Protein AF-A0A5A7NEC0-F1 (afdb_monomer)

Solvent-accessible surface area (backbone atoms only — not comparable to full-atom values): 17407 Å² total; per-residue (Å²): 129,99,76,87,56,72,46,44,83,76,40,56,43,57,99,50,82,85,76,51,71,66,54,37,50,45,49,49,37,50,29,24,34,53,38,42,50,52,54,48,52,54,64,71,66,43,50,66,64,94,50,54,70,72,57,53,51,53,51,53,54,49,48,55,50,46,50,37,25,30,56,42,33,52,52,37,39,59,36,62,72,43,60,59,90,38,72,66,38,34,48,53,27,47,47,65,50,64,46,88,54,87,30,68,62,35,64,45,68,72,55,26,50,52,37,44,48,52,27,71,78,36,66,87,39,70,29,23,62,53,38,45,52,49,26,51,48,37,73,68,30,49,52,25,86,32,35,47,32,36,31,36,42,36,67,44,46,52,63,59,47,43,75,73,62,43,78,87,54,90,64,53,64,88,39,73,64,36,47,54,51,44,42,49,50,51,74,70,53,72,56,52,90,82,53,66,68,58,40,72,68,48,82,49,67,45,55,30,49,50,44,47,52,34,49,36,39,75,48,50,29,52,74,55,54,33,37,37,36,26,37,73,38,68,49,46,40,55,57,45,47,50,51,31,50,28,40,37,47,68,34,43,89,34,50,47,70,21,48,24,34,28,43,69,70,22,43,78,41,38,68,64,40,47,56,55,36,64,71,33,67,56,51,46,52,48,33,62,75,64,72,57,88,55,76,46,72,37,61,70,58,20,18,72,76,67,34,58,69,57,29,52,54,40,54,54,63,57,57,66,74,77,76,118

Foldseek 3Di:
DPDFDEDAVLQECAVHDPRALLSNVLQLLVQLLVLLVVLLVLLVPFDCPPPDPVLVVVSVVLNVLSVFLNVLSVVLSVLSVDDCVDPVSVCVSQCSLQPPDINQDAWCLVVLVSLVVSCVVCVPDSRNVSSPVSSVVCLRDPSGNGAYEHEYELVLLCVVCQVVLPPPDRDDLQDPSLLVSLLVLLVPAAADDAGSVCLVPDDRPLLNSLSSLLCSCNGPYVSHAYEYEYPPPLALSSQSSSLSSCRNNVNLLRYQYEYEAQDPNCLVCVLVRVVVNCPRPSSVVSCVSNVDHHYHYDQVSNCVHVRNVVSVVSVVVNVVSVVD

pLDDT: mean 92.17, std 8.91, range [39.25, 98.75]

Nearest PDB structures (foldseek):
  8qx1-assembly1_A  TM=7.575E-01  e=8.972E-09  Arabidopsis thaliana
  8ojy-assembly2_C  TM=7.030E-01  e=2.683E-09  Arabidopsis thaliana
  5fdn-assembly1_A-2  TM=7.444E-01  e=1.301E-08  Arabidopsis thaliana
  5fdn-assembly1_B-2  TM=7.391E-01  e=1.362E-08  Arabidopsis thaliana
  8cj8-assembly1_B-3  TM=7.213E-01  e=8.972E-09  Arabidopsis thaliana

Mean predicted aligned error: 4.82 Å

Secondary structure (DSSP, 8-state):
-----EE-TTTB-TT-SS--HHHHHHHHHHHHHHHHHHHHHHHHHS--TT--HHHHHHHHHHHHHHHHHHHHHHHHHHHHTS-TTSHHHHHHHHHHHH--STT----SHHHHHHHHHHHHH-TTSTTHHHHHHHHHHHHHHTTSSSEEEEEEEHHHHHHHHHHHH-SSS---TTSHHHHHHHHHHHHHPPPPP--HHHHHH---HHHHHHHHHHHHHHHT-TT--EEEEEET---HHHHHHHHHHHHHTT-TTTEEEEEEE-SHHHHHSHHHHHHHHHH-HHHHHHHHHHT----EE-HHHHHHHH-HHHHHHHHHHHGGGGG-

Sequence (324 aa):
MPFDLASWVGYDMDGRTDIGWADCVRLRLLEKDRQLGWYLEDLAAVDRQDAPVALLKVLDEIAGQLEAARAHTEKARSLFDGPLETTDGLAEAANWLTDPGHGRLIALKPVSARLRRLVADHPDAACAVDLALLAMRMDNFGLGAGRVHFRMNATQLHNAVRRRLDRDEAVDLASRSALIRLNELYEEEAPLAVNFAALAMETTTAVRQFLTIAQFVKHIDADSDIRLLIAECERPSTVLAAIYLARLFGVDEHVDVSPLFETPPALEGGERFLDVLFSQPAYRKAVKMRGRISIQTGFSDAGRFIGQIPASLSIERLQPIWRG

Structure (mmCIF, N/CA/C/O backbone):
data_AF-A0A5A7NEC0-F1
#
_entry.id   AF-A0A5A7NEC0-F1
#
loop_
_atom_site.group_PDB
_atom_site.id
_atom_site.type_symbol
_atom_site.label_atom_id
_atom_site.label_alt_id
_atom_site.label_comp_id
_atom_site.label_asym_id
_atom_site.label_entity_id
_atom_site.label_seq_id
_atom_site.pdbx_PDB_ins_code
_atom_site.Cartn_x
_atom_site.Cartn_y
_atom_site.Cartn_z
_atom_site.occupancy
_atom_site.B_iso_or_equiv
_atom_site.auth_seq_id
_atom_site.auth_comp_id
_atom_site.auth_asym_id
_atom_site.auth_atom_id
_atom_site.pdbx_PDB_model_num
ATOM 1 N N . MET A 1 1 ? -18.603 3.432 -0.257 1.00 53.47 1 MET A N 1
ATOM 2 C CA . MET A 1 1 ? -18.380 4.890 -0.136 1.00 53.47 1 MET A CA 1
ATOM 3 C C . MET A 1 1 ? -18.154 5.463 -1.527 1.00 53.47 1 MET A C 1
ATOM 5 O O . MET A 1 1 ? -17.524 4.769 -2.316 1.00 53.47 1 MET A O 1
ATOM 9 N N . PRO A 1 2 ? -18.689 6.651 -1.859 1.00 71.50 2 PRO A N 1
ATOM 10 C CA . PRO A 1 2 ? -18.564 7.224 -3.201 1.00 71.50 2 PRO A CA 1
ATOM 11 C C . PRO A 1 2 ? -17.271 8.032 -3.431 1.00 71.50 2 PRO A C 1
ATOM 13 O O . PRO A 1 2 ? -17.060 8.497 -4.545 1.00 71.50 2 PRO A O 1
ATOM 16 N N . PHE A 1 3 ? -16.418 8.215 -2.416 1.00 79.69 3 PHE A N 1
ATOM 17 C CA . PHE A 1 3 ? -15.166 8.970 -2.527 1.00 79.69 3 PHE A CA 1
ATOM 18 C C . PHE A 1 3 ? -14.018 8.272 -1.797 1.00 79.69 3 PHE A C 1
ATOM 20 O O . PHE A 1 3 ? -14.236 7.585 -0.803 1.00 79.69 3 PHE A O 1
ATOM 27 N N . ASP A 1 4 ? -12.807 8.486 -2.301 1.00 82.06 4 ASP A N 1
ATOM 28 C CA . ASP A 1 4 ? -11.552 7.994 -1.743 1.00 82.06 4 ASP A CA 1
ATOM 29 C C . ASP A 1 4 ? -10.444 9.024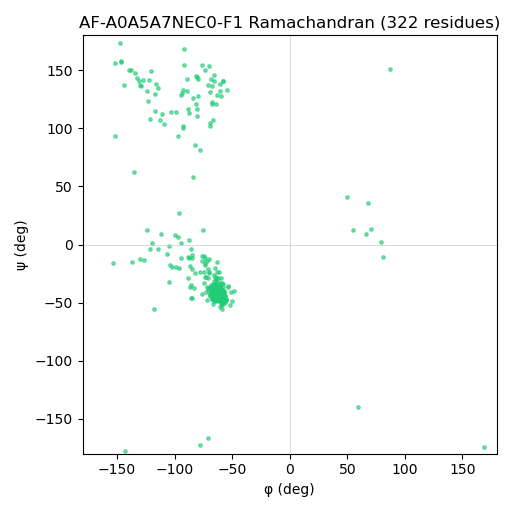 -2.023 1.00 82.06 4 ASP A C 1
ATOM 31 O O . ASP A 1 4 ? -10.580 9.846 -2.935 1.00 82.06 4 ASP A O 1
ATOM 35 N N . LEU A 1 5 ? -9.366 9.002 -1.243 1.00 88.75 5 LEU A N 1
ATOM 36 C CA . LEU A 1 5 ? -8.226 9.907 -1.376 1.00 88.75 5 LEU A CA 1
ATOM 37 C C . LEU A 1 5 ? -6.945 9.106 -1.592 1.00 88.75 5 LEU A C 1
ATOM 39 O O . LEU A 1 5 ? -6.724 8.068 -0.970 1.00 88.75 5 LEU A O 1
ATOM 43 N N . ALA A 1 6 ? -6.074 9.622 -2.454 1.00 91.31 6 ALA A N 1
ATOM 44 C CA . ALA A 1 6 ? -4.764 9.048 -2.707 1.00 91.31 6 ALA A CA 1
ATOM 45 C C . ALA A 1 6 ? -3.685 10.131 -2.720 1.00 91.31 6 ALA A C 1
ATOM 47 O O . ALA A 1 6 ? -3.938 11.254 -3.158 1.00 91.31 6 ALA A O 1
ATOM 48 N N . SER A 1 7 ? -2.478 9.778 -2.278 1.00 91.38 7 SER A N 1
ATOM 49 C CA . SER A 1 7 ? -1.328 10.681 -2.242 1.00 91.38 7 SER A CA 1
ATOM 50 C C . SER A 1 7 ? -0.116 10.075 -2.938 1.00 91.38 7 SER A C 1
ATOM 52 O O . SER A 1 7 ? 0.150 8.876 -2.842 1.00 91.38 7 SER A O 1
ATOM 54 N N . TRP A 1 8 ? 0.614 10.937 -3.645 1.00 91.62 8 TRP A N 1
ATOM 55 C CA . TRP A 1 8 ? 1.905 10.633 -4.268 1.00 91.62 8 TRP A CA 1
ATOM 56 C C . TRP A 1 8 ? 3.050 11.309 -3.496 1.00 91.62 8 TRP A C 1
ATOM 58 O O . TRP A 1 8 ? 4.228 11.087 -3.776 1.00 91.62 8 TRP A O 1
ATOM 68 N N . VAL A 1 9 ? 2.718 12.171 -2.526 1.00 91.38 9 VAL A N 1
ATOM 69 C CA . VAL A 1 9 ? 3.694 12.934 -1.747 1.00 91.38 9 VAL A CA 1
ATOM 70 C C . VAL A 1 9 ? 4.541 11.958 -0.942 1.00 91.38 9 VAL A C 1
ATOM 72 O O . VAL A 1 9 ? 4.007 11.193 -0.151 1.00 91.38 9 VAL A O 1
ATOM 75 N N . GLY A 1 10 ? 5.856 11.980 -1.169 1.00 90.31 10 GLY A N 1
ATOM 76 C CA . GLY A 1 10 ? 6.805 11.062 -0.533 1.00 90.31 10 GLY A CA 1
ATOM 77 C C . GLY A 1 10 ? 6.876 9.663 -1.155 1.00 90.31 10 GLY A C 1
ATOM 78 O O . GLY A 1 10 ? 7.645 8.845 -0.663 1.00 90.31 10 GLY A O 1
ATOM 79 N N . TYR A 1 11 ? 6.129 9.399 -2.234 1.00 93.44 11 TYR A N 1
ATOM 80 C CA . TYR A 1 11 ? 6.093 8.103 -2.930 1.00 93.44 11 TYR A CA 1
ATOM 81 C C . TYR A 1 11 ? 6.366 8.205 -4.444 1.00 93.44 11 TYR A C 1
ATOM 83 O O . TYR A 1 11 ? 6.635 7.194 -5.096 1.00 93.44 11 TYR A O 1
ATOM 91 N N . ASP A 1 12 ? 6.337 9.417 -5.007 1.00 92.25 12 ASP A N 1
ATOM 92 C CA . ASP A 1 12 ? 6.761 9.705 -6.379 1.00 92.25 12 ASP A CA 1
ATOM 93 C C . ASP A 1 12 ? 8.288 9.830 -6.473 1.00 92.25 12 ASP A C 1
ATOM 95 O O . ASP A 1 12 ? 8.874 10.786 -5.958 1.00 92.25 12 ASP A O 1
ATOM 99 N N . MET A 1 13 ? 8.928 8.856 -7.126 1.00 86.75 13 MET A N 1
ATOM 100 C CA . MET A 1 13 ? 10.380 8.837 -7.345 1.00 86.75 13 MET A CA 1
ATOM 101 C C . MET A 1 13 ? 10.760 9.029 -8.817 1.00 86.75 13 MET A C 1
ATOM 103 O O . MET A 1 13 ? 11.921 8.832 -9.185 1.00 86.75 13 MET A O 1
ATOM 107 N N . ASP A 1 14 ? 9.806 9.376 -9.678 1.00 86.88 14 ASP A N 1
ATOM 108 C CA . ASP A 1 14 ? 10.103 9.644 -11.078 1.00 86.88 14 ASP A CA 1
ATOM 109 C C . ASP A 1 14 ? 10.941 10.925 -11.201 1.00 86.88 14 ASP A C 1
ATOM 111 O O . ASP A 1 14 ? 10.576 11.989 -10.702 1.00 86.88 14 ASP A O 1
ATOM 115 N N . GLY A 1 15 ? 12.137 10.801 -11.779 1.00 82.75 15 GLY A N 1
ATOM 116 C CA . GLY A 1 15 ? 13.114 11.892 -11.858 1.00 82.75 15 GLY A CA 1
ATOM 117 C C . GLY A 1 15 ? 13.694 12.364 -10.514 1.00 82.75 15 GLY A C 1
ATOM 118 O O . GLY A 1 15 ? 14.402 13.373 -10.493 1.00 82.75 15 GLY A O 1
ATOM 119 N N . ARG A 1 16 ? 13.436 11.661 -9.400 1.00 84.56 16 ARG A N 1
ATOM 120 C CA . ARG A 1 16 ? 13.875 12.056 -8.051 1.00 84.56 16 ARG A CA 1
ATOM 121 C C . ARG A 1 16 ? 14.844 11.057 -7.432 1.00 84.56 16 ARG A C 1
ATOM 123 O O . ARG A 1 16 ? 14.655 9.846 -7.496 1.00 84.56 16 ARG A O 1
ATOM 130 N N . THR A 1 17 ? 15.875 11.586 -6.781 1.00 83.19 17 THR A N 1
ATOM 131 C CA . THR A 1 17 ? 16.885 10.804 -6.042 1.00 83.19 17 THR A CA 1
ATOM 132 C C . THR A 1 17 ? 16.965 11.188 -4.568 1.00 83.19 17 THR A C 1
ATOM 134 O O . THR A 1 17 ? 17.744 10.601 -3.825 1.00 83.19 17 THR A O 1
ATOM 137 N N . ASP A 1 18 ? 16.198 12.194 -4.155 1.00 86.19 18 ASP A N 1
ATOM 138 C CA . ASP A 1 18 ? 16.186 12.756 -2.807 1.00 86.19 18 ASP A CA 1
ATOM 139 C C . ASP A 1 18 ? 15.216 12.036 -1.858 1.00 86.19 18 ASP A C 1
ATOM 141 O O . ASP A 1 18 ? 15.291 12.244 -0.653 1.00 86.19 18 ASP A O 1
ATOM 145 N N . ILE A 1 19 ? 14.337 11.174 -2.382 1.00 88.19 19 ILE A N 1
ATOM 146 C CA . ILE A 1 19 ? 13.435 10.333 -1.585 1.00 88.19 19 ILE A CA 1
ATOM 147 C C . ILE A 1 19 ? 14.025 8.926 -1.469 1.00 88.19 19 ILE A C 1
ATOM 149 O O . ILE A 1 19 ? 14.121 8.189 -2.454 1.00 88.19 19 ILE A O 1
ATOM 153 N N . GLY A 1 20 ? 14.397 8.535 -0.250 1.00 91.62 20 GLY A N 1
ATOM 154 C CA . GLY A 1 20 ? 14.840 7.187 0.079 1.00 91.62 20 GLY A CA 1
ATOM 155 C C . GLY A 1 20 ? 13.710 6.271 0.554 1.00 91.62 20 GLY A C 1
ATOM 156 O O . GLY A 1 20 ? 12.611 6.697 0.913 1.00 91.62 20 GLY A O 1
ATOM 157 N N . TRP A 1 21 ? 14.007 4.969 0.632 1.00 94.50 21 TRP A N 1
ATOM 158 C CA . TRP A 1 21 ? 13.079 3.983 1.203 1.00 94.50 21 TRP A CA 1
ATOM 159 C C . TRP A 1 21 ? 12.753 4.288 2.673 1.00 94.50 21 TRP A C 1
ATOM 161 O O . TRP A 1 21 ? 11.626 4.073 3.114 1.00 94.50 21 TRP A O 1
ATOM 171 N N . ALA A 1 22 ? 13.732 4.802 3.424 1.00 95.62 22 ALA A N 1
ATOM 172 C CA . ALA A 1 22 ? 13.564 5.161 4.825 1.00 95.62 22 ALA A CA 1
ATOM 173 C C . ALA A 1 22 ? 12.572 6.318 4.979 1.00 95.62 22 ALA A C 1
ATOM 175 O O . ALA A 1 22 ? 11.723 6.274 5.863 1.00 95.62 22 ALA A O 1
ATOM 176 N N . ASP A 1 23 ? 12.613 7.300 4.076 1.00 95.50 23 ASP A N 1
ATOM 177 C CA . ASP A 1 23 ? 11.685 8.434 4.081 1.00 95.50 23 ASP A CA 1
ATOM 178 C C . ASP A 1 23 ? 10.255 7.976 3.793 1.00 95.50 23 ASP A C 1
ATOM 180 O O . ASP A 1 23 ? 9.326 8.388 4.485 1.00 95.50 23 ASP A O 1
ATOM 184 N N . CYS A 1 24 ? 10.085 7.034 2.858 1.00 95.81 24 CYS A N 1
ATOM 185 C CA . CYS A 1 24 ? 8.791 6.407 2.586 1.00 95.81 24 CYS A CA 1
ATOM 186 C C . CYS A 1 24 ? 8.227 5.715 3.844 1.00 95.81 24 CYS A C 1
ATOM 188 O O . CYS A 1 24 ? 7.043 5.858 4.156 1.00 95.81 24 CYS A O 1
ATOM 190 N N . VAL A 1 25 ? 9.065 4.966 4.576 1.00 96.88 25 VAL A N 1
ATOM 191 C CA . VAL A 1 25 ? 8.667 4.269 5.814 1.00 96.88 25 VAL A CA 1
ATOM 192 C C . VAL A 1 25 ? 8.338 5.260 6.928 1.00 96.88 25 VAL A C 1
ATOM 194 O O . VAL A 1 25 ? 7.281 5.137 7.545 1.00 96.88 25 VAL A O 1
ATOM 197 N N . ARG A 1 26 ? 9.189 6.267 7.158 1.00 97.44 26 ARG A N 1
ATOM 198 C CA . ARG A 1 26 ? 8.949 7.334 8.144 1.00 97.44 26 ARG A CA 1
ATOM 199 C C . ARG A 1 26 ? 7.635 8.051 7.869 1.00 97.44 26 ARG A C 1
ATOM 201 O O . ARG A 1 26 ? 6.829 8.210 8.784 1.00 97.44 26 ARG A O 1
ATOM 208 N N . LEU A 1 27 ? 7.391 8.420 6.610 1.00 96.69 27 LEU A N 1
ATOM 209 C CA . LEU A 1 27 ? 6.145 9.055 6.200 1.00 96.69 27 LEU A CA 1
ATOM 210 C C . LEU A 1 27 ? 4.948 8.141 6.464 1.00 96.69 27 LEU A C 1
ATOM 212 O O . LEU A 1 27 ? 3.984 8.578 7.085 1.00 96.69 27 LEU A O 1
ATOM 216 N N . ARG A 1 28 ? 5.022 6.859 6.083 1.00 97.12 28 ARG A N 1
ATOM 217 C CA . ARG A 1 28 ? 3.903 5.932 6.302 1.00 97.12 28 ARG A CA 1
ATOM 218 C C . ARG A 1 28 ? 3.612 5.708 7.790 1.00 97.12 28 ARG A C 1
ATOM 220 O O . ARG A 1 28 ? 2.454 5.600 8.180 1.00 97.12 28 ARG A O 1
ATOM 227 N N . LEU A 1 29 ? 4.642 5.669 8.636 1.00 98.00 29 LEU A N 1
ATOM 228 C CA . LEU A 1 29 ? 4.472 5.589 10.089 1.00 98.00 29 LEU A CA 1
ATOM 229 C C . LEU A 1 29 ? 3.890 6.886 10.677 1.00 98.00 29 LEU A C 1
ATOM 231 O O . LEU A 1 29 ? 3.070 6.824 11.590 1.00 98.00 29 LEU A O 1
ATOM 235 N N . LEU A 1 30 ? 4.277 8.056 10.156 1.00 97.69 30 LEU A N 1
ATOM 236 C CA . LEU A 1 30 ? 3.680 9.346 10.521 1.00 97.69 30 LEU A CA 1
ATOM 237 C C . LEU A 1 30 ? 2.190 9.397 10.158 1.00 97.69 30 LEU A C 1
ATOM 239 O O . LEU A 1 30 ? 1.381 9.799 10.993 1.00 97.69 30 LEU A O 1
ATOM 243 N N . GLU A 1 31 ? 1.826 8.971 8.947 1.00 97.06 31 GLU A N 1
ATOM 244 C CA . GLU A 1 31 ? 0.427 8.862 8.523 1.00 97.06 31 GLU A CA 1
ATOM 245 C C . GLU A 1 31 ? -0.365 7.958 9.471 1.00 97.06 31 GLU A C 1
ATOM 247 O O . GLU A 1 31 ? -1.439 8.342 9.927 1.00 97.06 31 GLU A O 1
ATOM 252 N N . LYS A 1 32 ? 0.194 6.794 9.820 1.00 98.06 32 LYS A N 1
ATOM 253 C CA . LYS A 1 32 ? -0.428 5.844 10.745 1.00 98.06 32 LYS A CA 1
ATOM 254 C C . LYS A 1 32 ? -0.659 6.416 12.134 1.00 98.06 32 LYS A C 1
ATOM 256 O O . LYS A 1 32 ? -1.756 6.275 12.665 1.00 98.06 32 LYS A O 1
ATOM 261 N N . ASP A 1 33 ? 0.345 7.067 12.715 1.00 98.31 33 ASP A N 1
ATOM 262 C CA . ASP A 1 33 ? 0.216 7.719 14.021 1.00 98.31 33 ASP A CA 1
ATOM 263 C C . ASP A 1 33 ? -0.911 8.766 14.017 1.00 98.31 33 ASP A C 1
ATOM 265 O O . ASP A 1 33 ? -1.795 8.742 14.875 1.00 98.31 33 ASP A O 1
ATOM 269 N N . ARG A 1 34 ? -0.937 9.636 12.998 1.00 98.00 34 ARG A N 1
ATOM 270 C CA . ARG A 1 34 ? -1.981 10.661 12.850 1.00 98.00 34 ARG A CA 1
ATOM 271 C C . ARG A 1 34 ? -3.368 10.048 12.688 1.00 98.00 34 ARG A C 1
ATOM 273 O O . ARG A 1 34 ? -4.295 10.469 13.374 1.00 98.00 34 ARG A O 1
ATOM 280 N N . GLN A 1 35 ? -3.491 9.040 11.828 1.00 97.31 35 GLN A N 1
ATOM 281 C CA . GLN A 1 35 ? -4.760 8.377 11.550 1.00 97.31 35 GLN A CA 1
ATOM 282 C C . GLN A 1 35 ? -5.316 7.666 12.794 1.00 97.31 35 GLN A C 1
ATOM 284 O O . GLN A 1 35 ? -6.502 7.785 13.092 1.00 97.31 35 GLN A O 1
ATOM 289 N N . LEU A 1 36 ? -4.460 6.977 13.560 1.00 98.50 36 LEU A N 1
ATOM 290 C CA . LEU A 1 36 ? -4.840 6.375 14.842 1.00 98.50 36 LEU A CA 1
ATOM 291 C C . LEU A 1 36 ? -5.297 7.434 15.852 1.00 98.50 36 LEU A C 1
ATOM 293 O O . LEU A 1 36 ? -6.275 7.211 16.562 1.00 98.50 36 LEU A O 1
ATOM 297 N N . GLY A 1 37 ? -4.631 8.593 15.888 1.00 98.38 37 GLY A N 1
ATOM 298 C CA . GLY A 1 37 ? -5.056 9.738 16.692 1.00 98.38 37 GLY A CA 1
ATOM 299 C C . GLY A 1 37 ? -6.474 10.205 16.359 1.00 98.38 37 GLY A C 1
ATOM 300 O O . GLY A 1 37 ? -7.289 10.340 17.268 1.00 98.38 37 GLY A O 1
ATOM 301 N N . TRP A 1 38 ? -6.804 10.359 15.075 1.00 98.00 38 TRP A N 1
ATOM 302 C CA . TRP A 1 38 ? -8.155 10.751 14.657 1.00 98.00 38 TRP A CA 1
ATOM 303 C C . TRP A 1 38 ? -9.219 9.709 15.007 1.00 98.00 38 TRP A C 1
ATOM 305 O O . TRP A 1 38 ? -10.302 10.078 15.445 1.00 98.00 38 TRP A O 1
ATOM 315 N N . TYR A 1 39 ? -8.925 8.410 14.885 1.00 98.38 39 TYR A N 1
ATOM 316 C CA . TYR A 1 39 ? -9.874 7.375 15.315 1.00 98.38 39 TYR A CA 1
ATOM 317 C C . TYR A 1 39 ? -10.125 7.391 16.826 1.00 98.38 39 TYR A C 1
ATOM 319 O O . TYR A 1 39 ? -11.241 7.113 17.262 1.00 98.38 39 TYR A O 1
ATOM 327 N N . LEU A 1 40 ? -9.106 7.708 17.627 1.00 98.62 40 LEU A N 1
ATOM 328 C CA . LEU A 1 40 ? -9.253 7.868 19.074 1.00 98.62 40 LEU A CA 1
ATOM 329 C C . LEU A 1 40 ? -10.093 9.102 19.424 1.00 98.62 40 LEU A C 1
ATOM 331 O O . LEU A 1 40 ? -10.952 9.017 20.297 1.00 98.62 40 LEU A O 1
ATOM 335 N N . GLU A 1 41 ? -9.888 10.219 18.722 1.00 98.38 41 GLU A N 1
ATOM 336 C CA . GLU A 1 41 ? -10.722 11.421 18.854 1.00 98.38 41 GLU A CA 1
ATOM 337 C C . GLU A 1 41 ? -12.184 11.128 18.486 1.00 98.38 41 GLU A C 1
ATOM 339 O O . GLU A 1 41 ? -13.084 11.478 19.250 1.00 98.38 41 GLU A O 1
ATOM 344 N N . ASP A 1 42 ? -12.422 10.415 17.377 1.00 97.56 42 ASP A N 1
ATOM 345 C CA . ASP A 1 42 ? -13.762 9.983 16.968 1.00 97.56 42 ASP A CA 1
ATOM 346 C C . ASP A 1 42 ? -14.413 9.105 18.058 1.00 97.56 42 ASP A C 1
ATOM 348 O O . ASP A 1 42 ? -15.556 9.345 18.433 1.00 97.56 42 ASP A O 1
ATOM 352 N N . LEU A 1 43 ? -13.689 8.122 18.618 1.00 97.50 43 LEU A N 1
ATOM 353 C CA . LEU A 1 43 ? -14.190 7.249 19.695 1.00 97.50 43 LEU A CA 1
ATOM 354 C C . LEU A 1 43 ? -14.488 7.992 21.000 1.00 97.50 43 LEU A C 1
ATOM 356 O O . LEU A 1 43 ? -15.409 7.610 21.728 1.00 97.50 43 LEU A O 1
ATOM 360 N N . ALA A 1 44 ? -13.699 9.015 21.323 1.00 96.75 44 ALA A N 1
ATOM 361 C CA . ALA A 1 44 ? -13.909 9.845 22.503 1.00 96.75 44 ALA A CA 1
ATOM 362 C C . ALA A 1 44 ? -15.140 10.754 22.354 1.00 96.75 44 ALA A C 1
ATOM 364 O O . ALA A 1 44 ? -15.771 11.085 23.356 1.00 96.75 44 ALA A O 1
ATOM 365 N N . ALA A 1 45 ? -15.484 11.131 21.119 1.00 96.38 45 ALA A N 1
ATOM 366 C CA . ALA A 1 45 ? -16.625 11.985 20.803 1.00 96.38 45 ALA A CA 1
ATOM 367 C C . ALA A 1 45 ? -17.963 11.233 20.675 1.00 96.38 45 ALA A C 1
ATOM 369 O O . ALA A 1 45 ? -19.004 11.884 20.633 1.00 96.38 45 ALA A O 1
ATOM 370 N N . VAL A 1 46 ? -17.946 9.894 20.619 1.00 95.62 46 VAL A N 1
ATOM 371 C CA . VAL A 1 46 ? -19.153 9.056 20.521 1.00 95.62 46 VAL A CA 1
ATOM 372 C C . VAL A 1 46 ? -20.141 9.367 21.650 1.00 95.62 46 VAL A C 1
ATOM 374 O O . VAL A 1 46 ? -19.764 9.360 22.825 1.00 95.62 46 VAL A O 1
ATOM 377 N N . ASP A 1 47 ? -21.422 9.538 21.309 1.00 93.81 47 ASP A N 1
ATOM 378 C CA . ASP A 1 47 ? -22.483 9.713 22.306 1.00 93.81 47 ASP A CA 1
ATOM 379 C C . ASP A 1 47 ? -22.747 8.418 23.095 1.00 93.81 47 ASP A C 1
ATOM 381 O O . ASP A 1 47 ? -23.365 7.461 22.622 1.00 93.81 47 ASP A O 1
ATOM 385 N N . ARG A 1 48 ? -22.261 8.386 24.338 1.00 92.94 48 ARG A N 1
ATOM 386 C CA . ARG A 1 48 ? -22.382 7.243 25.255 1.00 92.94 48 ARG A CA 1
ATOM 387 C C . ARG A 1 48 ? -23.674 7.263 26.078 1.00 92.94 48 ARG A C 1
ATOM 389 O O . ARG A 1 48 ? -23.827 6.411 26.957 1.00 92.94 48 ARG A O 1
ATOM 396 N N . GLN A 1 49 ? -24.579 8.215 25.845 1.00 91.25 49 GLN A N 1
ATOM 397 C CA . GLN A 1 49 ? -25.811 8.328 26.615 1.00 91.25 49 GLN A CA 1
ATOM 398 C C . GLN A 1 49 ? -26.670 7.062 26.477 1.00 91.25 49 GLN A C 1
ATOM 400 O O . GLN A 1 49 ? -26.881 6.546 25.381 1.00 91.25 49 GLN A O 1
ATOM 405 N N . ASP A 1 50 ? -27.144 6.554 27.621 1.00 89.75 50 ASP A N 1
ATOM 406 C CA . ASP A 1 50 ? -28.023 5.381 27.743 1.00 89.75 50 ASP A CA 1
ATOM 407 C C . ASP A 1 50 ? -27.484 4.095 27.071 1.00 89.75 50 ASP A C 1
ATOM 409 O O . ASP A 1 50 ? -28.195 3.095 26.937 1.00 89.75 50 ASP A O 1
ATOM 413 N N . ALA A 1 51 ? -26.203 4.083 26.685 1.00 93.25 51 ALA A N 1
ATOM 414 C CA . ALA A 1 51 ? -25.579 2.959 26.013 1.00 93.25 51 ALA A CA 1
ATOM 415 C C . ALA A 1 51 ? -25.397 1.771 26.982 1.00 93.25 51 ALA A C 1
ATOM 417 O O . ALA A 1 51 ? -24.949 1.954 28.120 1.00 93.25 51 ALA A O 1
ATOM 418 N N . PRO A 1 52 ? -25.689 0.527 26.553 1.00 94.25 52 PRO A N 1
ATOM 419 C CA . PRO A 1 52 ? -25.515 -0.645 27.402 1.00 94.25 52 PRO A CA 1
ATOM 420 C C . PRO A 1 52 ? -24.073 -0.796 27.893 1.00 94.25 52 PRO A C 1
ATOM 422 O O . PRO A 1 52 ? -23.123 -0.658 27.123 1.00 94.25 52 PRO A O 1
ATOM 425 N N . VAL A 1 53 ? -23.898 -1.197 29.156 1.00 94.69 53 VAL A N 1
ATOM 426 C CA . VAL A 1 53 ? -22.569 -1.419 29.765 1.00 94.69 53 VAL A CA 1
ATOM 427 C C . VAL A 1 53 ? -21.704 -2.375 28.932 1.00 94.69 53 VAL A C 1
ATOM 429 O O . VAL A 1 53 ? -20.497 -2.177 28.807 1.00 94.69 53 VAL A O 1
ATOM 432 N N . ALA A 1 54 ? -22.316 -3.398 28.328 1.00 95.06 54 ALA A N 1
ATOM 433 C CA . ALA A 1 54 ? -21.617 -4.338 27.456 1.00 95.06 54 ALA A CA 1
ATOM 434 C C . ALA A 1 54 ? -21.040 -3.663 26.197 1.00 95.06 54 ALA A C 1
ATOM 436 O O . ALA A 1 54 ? -19.908 -3.961 25.828 1.00 95.06 54 ALA A O 1
ATOM 437 N N . LEU A 1 55 ? -21.776 -2.731 25.580 1.00 96.06 55 LEU A N 1
ATOM 438 C CA . LEU A 1 55 ? -21.309 -1.953 24.429 1.00 96.06 55 LEU A CA 1
ATOM 439 C C . LEU A 1 55 ? -20.146 -1.048 24.841 1.00 96.06 55 LEU A C 1
ATOM 441 O O . LEU A 1 55 ? -19.102 -1.067 24.191 1.00 96.06 55 LEU A O 1
ATOM 445 N N . LEU A 1 56 ? -20.299 -0.310 25.946 1.00 96.00 56 LEU A N 1
ATOM 446 C CA . LEU A 1 56 ? -19.266 0.601 26.452 1.00 96.00 56 LEU A CA 1
ATOM 447 C C . LEU A 1 56 ? -17.948 -0.126 26.723 1.00 96.00 56 LEU A C 1
ATOM 449 O O . LEU A 1 56 ? -16.891 0.343 26.312 1.00 96.00 56 LEU A O 1
ATOM 453 N N . LYS A 1 57 ? -18.015 -1.326 27.311 1.00 97.50 57 LYS A N 1
ATOM 454 C CA . LYS A 1 57 ? -16.835 -2.164 27.529 1.00 97.50 57 LYS A CA 1
ATOM 455 C C . LYS A 1 57 ? -16.106 -2.493 26.221 1.00 97.50 57 LYS A C 1
ATOM 457 O O . LYS A 1 57 ? -14.884 -2.412 26.172 1.00 97.50 57 LYS A O 1
ATOM 462 N N . VAL A 1 58 ? -16.833 -2.851 25.160 1.00 97.81 58 VAL A N 1
ATOM 463 C CA . VAL A 1 58 ? -16.213 -3.149 23.857 1.00 97.81 58 VAL A CA 1
ATOM 464 C C . VAL A 1 58 ? -15.598 -1.892 23.238 1.00 97.81 58 VAL A C 1
ATOM 466 O O . VAL A 1 58 ? -14.533 -1.986 22.629 1.00 97.81 58 VAL A O 1
ATOM 469 N N . LEU A 1 59 ? -16.223 -0.721 23.402 1.00 97.69 59 LEU A N 1
ATOM 470 C CA . LEU A 1 59 ? -15.637 0.545 22.949 1.00 97.69 59 LEU A CA 1
ATOM 471 C C . LEU A 1 59 ? -14.334 0.861 23.682 1.00 97.69 59 LEU A C 1
ATOM 473 O O . LEU A 1 59 ? -13.356 1.215 23.028 1.00 97.69 59 LEU A O 1
ATOM 477 N N . ASP A 1 60 ? -14.291 0.677 25.000 1.00 97.94 60 ASP A N 1
ATOM 478 C CA . ASP A 1 60 ? -13.080 0.904 25.792 1.00 97.94 60 ASP A CA 1
ATOM 479 C C . ASP A 1 60 ? -11.969 -0.105 25.427 1.00 97.94 60 ASP A C 1
ATOM 481 O O . ASP A 1 60 ? -10.798 0.261 25.339 1.00 97.94 60 ASP A O 1
ATOM 485 N N . GLU A 1 61 ? -12.316 -1.360 25.115 1.00 98.44 61 GLU A N 1
ATOM 486 C CA . GLU A 1 61 ? -11.368 -2.352 24.581 1.00 98.44 61 GLU A CA 1
ATOM 487 C C . GLU A 1 61 ? -10.808 -1.954 23.203 1.00 98.44 61 GLU A C 1
ATOM 489 O O . GLU A 1 61 ? -9.624 -2.164 22.932 1.00 98.44 61 GLU A O 1
ATOM 494 N N . ILE A 1 62 ? -11.645 -1.408 22.311 1.00 98.56 62 ILE A N 1
ATOM 495 C CA . ILE A 1 62 ? -11.201 -0.898 21.005 1.00 98.56 62 ILE A CA 1
ATOM 496 C C . ILE A 1 62 ? -10.298 0.323 21.201 1.00 98.56 62 ILE A C 1
ATOM 498 O O . ILE A 1 62 ? -9.229 0.375 20.596 1.00 98.56 62 ILE A O 1
ATOM 502 N N . ALA A 1 63 ? -10.683 1.267 22.062 1.00 98.56 63 ALA A N 1
ATOM 503 C CA . ALA A 1 63 ? -9.877 2.443 22.373 1.00 98.56 63 ALA A CA 1
ATOM 504 C C . ALA A 1 63 ? -8.494 2.038 22.906 1.00 98.56 63 ALA A C 1
ATOM 506 O O . ALA A 1 63 ? -7.488 2.429 22.321 1.00 98.56 63 ALA A O 1
ATOM 507 N N . GLY A 1 64 ? -8.430 1.148 23.903 1.00 98.69 64 GLY A N 1
ATOM 508 C CA . GLY A 1 64 ? -7.160 0.649 24.440 1.00 98.69 64 GLY A CA 1
ATOM 509 C C . GLY A 1 64 ? -6.300 -0.081 23.398 1.00 98.69 64 GLY A C 1
ATOM 510 O O . GLY A 1 64 ? -5.075 0.055 23.392 1.00 98.69 64 GLY A O 1
ATOM 511 N N . GLN A 1 65 ? -6.916 -0.814 22.462 1.00 98.69 65 GLN A N 1
ATOM 512 C CA . GLN A 1 65 ? -6.198 -1.426 21.338 1.00 98.69 65 GLN A CA 1
ATOM 513 C C . GLN A 1 65 ? -5.572 -0.369 20.409 1.00 98.69 65 GLN A C 1
ATOM 515 O O . GLN A 1 65 ? -4.428 -0.537 19.980 1.00 98.69 65 GLN A O 1
ATOM 520 N N . LEU A 1 66 ? -6.304 0.702 20.085 1.00 98.75 66 LEU A N 1
ATOM 521 C CA . LEU A 1 66 ? -5.815 1.781 19.221 1.00 98.75 66 LEU A CA 1
ATOM 522 C C . LEU A 1 66 ? -4.764 2.657 19.922 1.00 98.75 66 LEU A C 1
ATOM 524 O O . LEU A 1 66 ? -3.788 3.044 19.282 1.00 98.75 66 LEU A O 1
ATOM 528 N N . GLU A 1 67 ? -4.903 2.911 21.225 1.00 98.75 67 GLU A N 1
ATOM 529 C CA . GLU A 1 67 ? -3.902 3.609 22.046 1.00 98.75 67 GLU A CA 1
ATOM 530 C C . GLU A 1 67 ? -2.576 2.844 22.073 1.00 98.75 67 GLU A C 1
ATOM 532 O O . GLU A 1 67 ? -1.523 3.410 21.771 1.00 98.75 67 GLU A O 1
ATOM 537 N N . ALA A 1 68 ? -2.627 1.535 22.344 1.00 98.69 68 ALA A N 1
ATOM 538 C CA . ALA A 1 68 ? -1.450 0.674 22.295 1.00 98.69 68 ALA A CA 1
ATOM 539 C C . ALA A 1 68 ? -0.802 0.670 20.900 1.00 98.69 68 ALA A C 1
ATOM 541 O O . ALA A 1 68 ? 0.425 0.708 20.779 1.00 98.69 68 ALA A O 1
ATOM 542 N N . ALA A 1 69 ? -1.616 0.664 19.838 1.00 98.69 69 ALA A N 1
ATOM 543 C CA . ALA A 1 69 ? -1.127 0.727 18.465 1.00 98.69 69 ALA A CA 1
ATOM 544 C C . ALA A 1 69 ? -0.459 2.053 18.113 1.00 98.69 69 ALA A C 1
ATOM 546 O O . ALA A 1 69 ? 0.555 2.074 17.403 1.00 98.69 69 ALA A O 1
ATOM 547 N N . ARG A 1 70 ? -0.998 3.158 18.623 1.00 98.69 70 ARG A N 1
ATOM 548 C CA . ARG A 1 70 ? -0.415 4.478 18.427 1.00 98.69 70 ARG A CA 1
ATOM 549 C C . ARG A 1 70 ? 0.917 4.593 19.159 1.00 98.69 70 ARG A C 1
ATOM 551 O O . ARG A 1 70 ? 1.905 4.936 18.521 1.00 98.69 70 ARG A O 1
ATOM 558 N N . ALA A 1 71 ? 0.989 4.173 20.423 1.00 98.56 71 ALA A N 1
ATOM 559 C CA . ALA A 1 71 ? 2.236 4.153 21.192 1.00 98.56 71 ALA A CA 1
ATOM 560 C C . ALA A 1 71 ? 3.323 3.274 20.536 1.00 98.56 71 ALA A C 1
ATOM 562 O O . ALA A 1 71 ? 4.489 3.670 20.451 1.00 98.56 71 ALA A O 1
ATOM 563 N N . HIS A 1 72 ? 2.948 2.099 20.009 1.00 98.62 72 HIS A N 1
ATOM 564 C CA . HIS A 1 72 ? 3.860 1.248 19.229 1.00 98.62 72 HIS A CA 1
ATOM 565 C C . HIS A 1 72 ? 4.394 1.972 17.986 1.00 98.62 72 HIS A C 1
ATOM 567 O O . HIS A 1 72 ? 5.602 1.956 17.725 1.00 98.62 72 HIS A O 1
ATOM 573 N N . THR A 1 73 ? 3.507 2.660 17.262 1.00 98.56 73 THR A N 1
ATOM 574 C CA . THR A 1 73 ? 3.841 3.425 16.053 1.00 98.56 73 THR A CA 1
ATOM 575 C C . THR A 1 73 ? 4.731 4.630 16.368 1.00 98.56 73 THR A C 1
ATOM 577 O O . THR A 1 73 ? 5.706 4.860 15.657 1.00 98.56 73 THR A O 1
ATOM 580 N N . GLU A 1 74 ? 4.465 5.373 17.443 1.00 98.31 74 GLU A N 1
ATOM 581 C CA . GLU A 1 74 ? 5.294 6.498 17.900 1.00 98.31 74 GLU A CA 1
ATOM 582 C C . GLU A 1 74 ? 6.723 6.046 18.233 1.00 98.31 74 GLU A C 1
ATOM 584 O O . GLU A 1 74 ? 7.695 6.664 17.785 1.00 98.31 74 GLU A O 1
ATOM 589 N N . LYS A 1 75 ? 6.875 4.916 18.938 1.00 98.31 75 LYS A N 1
ATOM 590 C CA . LYS A 1 75 ? 8.197 4.333 19.199 1.00 98.31 75 LYS A CA 1
ATOM 591 C C . LYS A 1 75 ? 8.882 3.888 17.906 1.00 98.31 75 LYS A C 1
ATOM 593 O O . LYS A 1 75 ? 10.066 4.172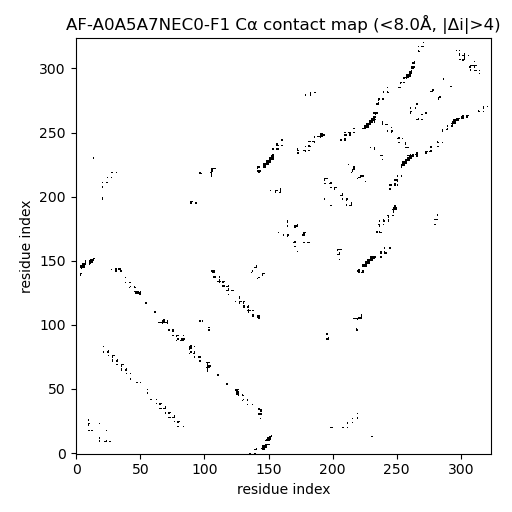 17.733 1.00 98.31 75 LYS A O 1
ATOM 598 N N . ALA A 1 76 ? 8.150 3.255 16.986 1.00 98.25 76 ALA A N 1
ATOM 599 C CA . ALA A 1 76 ? 8.693 2.865 15.686 1.00 98.25 76 ALA A CA 1
ATOM 600 C C . ALA A 1 76 ? 9.206 4.086 14.912 1.00 98.25 76 ALA A C 1
ATOM 602 O O . ALA A 1 76 ? 10.326 4.061 14.414 1.00 98.25 76 ALA A O 1
ATOM 603 N N . ARG A 1 77 ? 8.445 5.186 14.875 1.00 97.94 77 ARG A N 1
ATOM 604 C CA . ARG A 1 77 ? 8.880 6.442 14.245 1.00 97.94 77 ARG A CA 1
ATOM 605 C C . ARG A 1 77 ? 10.190 6.948 14.830 1.00 97.94 77 ARG A C 1
ATOM 607 O O . ARG A 1 77 ? 11.123 7.187 14.077 1.00 97.94 77 ARG A O 1
ATOM 614 N N . SER A 1 78 ? 10.283 7.020 16.158 1.00 98.12 78 SER A N 1
ATOM 615 C CA . SER A 1 78 ? 11.511 7.456 16.829 1.00 98.12 78 SER A CA 1
ATOM 616 C C . SER A 1 78 ? 12.721 6.587 16.474 1.00 98.12 78 SER A C 1
ATOM 618 O O . SER A 1 78 ? 13.820 7.121 16.362 1.00 98.12 78 SER A O 1
ATOM 620 N N . LEU A 1 79 ? 12.543 5.274 16.301 1.00 98.25 79 LEU A N 1
ATOM 621 C CA . LEU A 1 79 ? 13.624 4.373 15.890 1.00 98.25 79 LEU A CA 1
ATOM 622 C C . LEU A 1 79 ? 14.002 4.561 14.416 1.00 98.25 79 LEU A C 1
ATOM 624 O O . LEU A 1 79 ? 15.183 4.588 14.084 1.00 98.25 79 LEU A O 1
ATOM 628 N N . PHE A 1 80 ? 13.015 4.739 13.533 1.00 97.69 80 PHE A N 1
ATOM 629 C CA . PHE A 1 80 ? 13.262 5.006 12.115 1.00 97.69 80 PHE A CA 1
ATOM 630 C C . PHE A 1 80 ? 13.859 6.399 11.866 1.00 97.69 80 PHE A C 1
ATOM 632 O O . PHE A 1 80 ? 14.556 6.576 10.871 1.00 97.69 80 PHE A O 1
ATOM 639 N N . ASP A 1 81 ? 13.662 7.370 12.757 1.00 96.56 81 ASP A N 1
ATOM 640 C CA . ASP A 1 81 ? 14.357 8.669 12.739 1.00 96.56 81 ASP A CA 1
ATOM 641 C C . ASP A 1 81 ? 15.825 8.574 13.212 1.00 96.56 81 ASP A C 1
ATOM 643 O O . ASP A 1 81 ? 16.590 9.525 13.054 1.00 96.56 81 ASP A O 1
ATOM 647 N N . GLY A 1 82 ? 16.231 7.425 13.766 1.00 94.38 82 GLY A N 1
ATOM 648 C CA . GLY A 1 82 ? 17.605 7.127 14.168 1.00 94.38 82 GLY A CA 1
ATOM 649 C C . GLY A 1 82 ? 18.551 6.748 13.010 1.00 94.38 82 GLY A C 1
ATOM 650 O O . GLY A 1 82 ? 18.182 6.829 11.833 1.00 94.38 82 GLY A O 1
ATOM 651 N N . PRO A 1 83 ? 19.788 6.321 13.334 1.00 93.38 83 PRO A N 1
ATOM 652 C CA . PRO A 1 83 ? 20.851 6.038 12.364 1.00 93.38 83 PRO A CA 1
ATOM 653 C C . PRO A 1 83 ? 20.666 4.676 11.667 1.00 93.38 83 PRO A C 1
ATOM 655 O O . PRO A 1 83 ? 21.276 3.666 12.038 1.00 93.38 83 PRO A O 1
ATOM 658 N N . LEU A 1 84 ? 19.811 4.641 10.642 1.00 95.75 84 LEU A N 1
ATOM 659 C CA . LEU A 1 84 ? 19.481 3.435 9.864 1.00 95.75 84 LEU A CA 1
ATOM 660 C C . LEU A 1 84 ? 20.623 2.925 8.970 1.00 95.75 84 LEU A C 1
ATOM 662 O O . LEU A 1 84 ? 20.547 1.820 8.437 1.00 95.75 84 LEU A O 1
ATOM 666 N N . GLU A 1 85 ? 21.672 3.718 8.780 1.00 92.69 85 GLU A N 1
ATOM 667 C CA . GLU A 1 85 ? 22.902 3.331 8.088 1.00 92.69 85 GLU A CA 1
ATOM 668 C C . GLU A 1 85 ? 23.788 2.393 8.918 1.00 92.69 85 GLU A C 1
ATOM 670 O O . GLU A 1 85 ? 24.6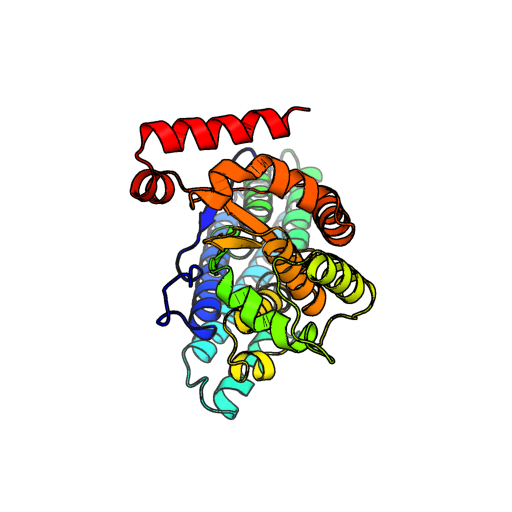65 1.723 8.371 1.00 92.69 85 GLU A O 1
ATOM 675 N N . THR A 1 86 ? 23.563 2.327 10.233 1.00 95.00 86 THR A N 1
ATOM 676 C CA . THR A 1 86 ? 24.266 1.398 11.120 1.00 95.00 86 THR A CA 1
ATOM 677 C C . THR A 1 86 ? 23.519 0.071 11.209 1.00 95.00 86 THR A C 1
ATOM 679 O O . THR A 1 86 ? 22.288 0.042 11.251 1.00 95.00 86 THR A O 1
ATOM 682 N N . THR A 1 87 ? 24.255 -1.042 11.278 1.00 94.19 87 THR A N 1
ATOM 683 C CA . THR A 1 87 ? 23.656 -2.380 11.424 1.00 94.19 87 THR A CA 1
ATOM 684 C C . THR A 1 87 ? 22.761 -2.462 12.659 1.00 94.19 87 THR A C 1
ATOM 686 O O . THR A 1 87 ? 21.645 -2.968 12.565 1.00 94.19 87 THR A O 1
ATOM 689 N N . ASP A 1 88 ? 23.224 -1.925 13.791 1.00 96.31 88 ASP A N 1
ATOM 690 C CA . ASP A 1 88 ? 22.489 -1.971 15.056 1.00 96.31 88 ASP A CA 1
ATOM 691 C C . ASP A 1 88 ? 21.238 -1.084 15.017 1.00 96.31 88 ASP A C 1
ATOM 693 O O . ASP A 1 88 ? 20.164 -1.539 15.403 1.00 96.31 88 ASP A O 1
ATOM 697 N N . GLY A 1 89 ? 21.338 0.138 14.475 1.00 97.31 89 GLY A N 1
ATOM 698 C CA . GLY A 1 89 ? 20.194 1.045 14.352 1.00 97.31 89 GLY A CA 1
ATOM 699 C C . GLY A 1 89 ? 19.106 0.499 13.424 1.00 97.31 89 GLY A C 1
ATOM 700 O O . GLY A 1 89 ? 17.923 0.523 13.768 1.00 97.31 89 GLY A O 1
ATOM 701 N N . LEU A 1 90 ? 19.494 -0.074 12.277 1.00 97.81 90 LEU A N 1
ATOM 702 C CA . LEU A 1 90 ? 18.549 -0.742 11.380 1.00 97.81 90 LEU A CA 1
ATOM 703 C C . LEU A 1 90 ? 17.906 -1.964 12.041 1.00 97.81 90 LEU A C 1
ATOM 705 O O . LEU A 1 90 ? 16.694 -2.153 11.922 1.00 97.81 90 LEU A O 1
ATOM 709 N N . ALA A 1 91 ? 18.699 -2.800 12.717 1.00 97.75 91 ALA A N 1
ATOM 710 C CA . ALA A 1 91 ? 18.199 -3.996 13.383 1.00 97.75 91 ALA A CA 1
ATOM 711 C C . ALA A 1 91 ? 17.215 -3.643 14.505 1.00 97.75 91 ALA A C 1
ATOM 713 O O . ALA A 1 91 ? 16.155 -4.258 14.584 1.00 97.75 91 ALA A O 1
ATOM 714 N N . GLU A 1 92 ? 17.516 -2.638 15.330 1.00 98.12 92 GLU A N 1
ATOM 715 C CA . GLU A 1 92 ? 16.622 -2.172 16.394 1.00 98.12 92 GLU A CA 1
ATOM 716 C C . GLU A 1 92 ? 15.280 -1.690 15.825 1.00 98.12 92 GLU A C 1
ATOM 718 O O . GLU A 1 92 ? 14.221 -2.170 16.241 1.00 98.12 92 GLU A O 1
ATOM 723 N N . ALA A 1 93 ? 15.314 -0.803 14.825 1.00 98.31 93 ALA A N 1
ATOM 724 C CA . ALA A 1 93 ? 14.112 -0.265 14.192 1.00 98.31 93 ALA A CA 1
ATOM 725 C C . ALA A 1 93 ? 13.271 -1.360 13.512 1.00 98.31 93 ALA A C 1
ATOM 727 O O . ALA A 1 93 ? 12.052 -1.435 13.704 1.00 98.31 93 ALA A O 1
ATOM 728 N N . ALA A 1 94 ? 13.919 -2.242 12.746 1.00 97.81 94 ALA A N 1
ATOM 729 C CA . ALA A 1 94 ? 13.256 -3.337 12.050 1.00 97.81 94 ALA A CA 1
ATOM 730 C C . ALA A 1 94 ? 12.656 -4.360 13.023 1.00 97.81 94 ALA A C 1
ATOM 732 O O . ALA A 1 94 ? 11.507 -4.765 12.844 1.00 97.81 94 ALA A O 1
ATOM 733 N N . ASN A 1 95 ? 13.391 -4.760 14.064 1.00 97.88 95 ASN A N 1
ATOM 734 C CA . ASN A 1 95 ? 12.907 -5.723 15.053 1.00 97.88 95 ASN A CA 1
ATOM 735 C C . ASN A 1 95 ? 11.700 -5.167 15.810 1.00 97.88 95 ASN A C 1
ATOM 737 O O . ASN A 1 95 ? 10.695 -5.859 15.919 1.00 97.88 95 ASN A O 1
ATOM 741 N N . TRP A 1 96 ? 11.736 -3.901 16.239 1.00 98.12 96 TRP A N 1
ATOM 742 C CA . TRP A 1 96 ? 10.590 -3.274 16.904 1.00 98.12 96 TRP A CA 1
ATOM 743 C C . TRP A 1 96 ? 9.323 -3.268 16.037 1.00 98.12 96 TRP A C 1
ATOM 745 O O . TRP A 1 96 ? 8.228 -3.579 16.509 1.00 98.12 96 TRP A O 1
ATOM 755 N N . LEU A 1 97 ? 9.458 -2.914 14.755 1.00 97.94 97 LEU A N 1
ATOM 756 C CA . LEU A 1 97 ? 8.318 -2.825 13.841 1.00 97.94 97 LEU A CA 1
ATOM 757 C C . LEU A 1 97 ? 7.767 -4.209 13.441 1.00 97.94 97 LEU A C 1
ATOM 759 O O . LEU A 1 97 ? 6.582 -4.348 13.118 1.00 97.94 97 LEU A O 1
ATOM 763 N N . THR A 1 98 ? 8.622 -5.231 13.436 1.00 97.00 98 THR A N 1
ATOM 764 C CA . THR A 1 98 ? 8.282 -6.582 12.964 1.00 97.00 98 THR A CA 1
ATOM 765 C C . THR A 1 98 ? 7.872 -7.536 14.090 1.00 97.00 98 THR A C 1
ATOM 767 O O . THR A 1 98 ? 7.175 -8.512 13.803 1.00 97.00 98 THR A O 1
ATOM 770 N N . ASP A 1 99 ? 8.229 -7.242 15.345 1.00 96.69 99 ASP A N 1
ATOM 771 C CA . ASP A 1 99 ? 7.884 -8.039 16.525 1.00 96.69 99 ASP A CA 1
ATOM 772 C C . ASP A 1 99 ? 6.357 -8.158 16.709 1.00 96.69 99 ASP A C 1
ATOM 774 O O . ASP A 1 99 ? 5.654 -7.146 16.707 1.00 96.69 99 ASP A O 1
ATOM 778 N N . PRO A 1 100 ? 5.798 -9.376 16.864 1.00 93.75 100 PRO A N 1
ATOM 779 C CA . PRO A 1 100 ? 4.356 -9.598 16.991 1.00 93.75 100 PRO A CA 1
ATOM 780 C C . PRO A 1 100 ? 3.774 -9.212 18.364 1.00 93.75 100 PRO A C 1
ATOM 782 O O . PRO A 1 100 ? 2.646 -9.599 18.668 1.00 93.75 100 PRO A O 1
ATOM 785 N N . GLY A 1 101 ? 4.529 -8.500 19.201 1.00 91.75 101 GLY A N 1
ATOM 786 C CA . GLY A 1 101 ? 4.165 -8.128 20.557 1.00 91.75 101 GLY A CA 1
ATOM 787 C C . GLY A 1 101 ? 3.060 -7.078 20.676 1.00 91.75 101 GLY A C 1
ATOM 788 O O . GLY A 1 101 ? 2.304 -6.766 19.752 1.00 91.75 101 GLY A O 1
ATOM 789 N N . HIS A 1 102 ? 2.937 -6.550 21.893 1.00 92.50 102 HIS A N 1
ATOM 790 C CA . HIS A 1 102 ? 1.858 -5.648 22.276 1.00 92.50 102 HIS A CA 1
ATOM 791 C C . HIS A 1 102 ? 1.839 -4.362 21.432 1.00 92.50 102 HIS A C 1
ATOM 793 O O . HIS A 1 102 ? 2.874 -3.758 21.165 1.00 92.50 102 HIS A O 1
ATOM 799 N N . GLY A 1 103 ? 0.639 -3.935 21.030 1.00 96.00 103 GLY A N 1
ATOM 800 C CA . GLY A 1 103 ? 0.431 -2.734 20.219 1.00 96.00 103 GLY A CA 1
ATOM 801 C C . GLY A 1 103 ? 0.664 -2.930 18.718 1.00 96.00 103 GLY A C 1
ATOM 802 O O . GLY A 1 103 ? 0.251 -2.082 17.933 1.00 96.00 103 GLY A O 1
ATOM 803 N N . ARG A 1 104 ? 1.230 -4.050 18.249 1.00 97.50 104 ARG A N 1
ATOM 804 C CA . ARG A 1 104 ? 1.368 -4.256 16.802 1.00 97.50 104 ARG A CA 1
ATOM 805 C C . ARG A 1 104 ? 0.003 -4.472 16.136 1.00 97.50 104 ARG A C 1
ATOM 807 O O . ARG A 1 104 ? -0.558 -5.564 16.152 1.00 97.50 104 ARG A O 1
ATOM 814 N N . LEU A 1 105 ? -0.499 -3.426 15.484 1.00 98.25 105 LEU A N 1
ATOM 815 C CA . LEU A 1 105 ? -1.729 -3.438 14.692 1.00 98.25 105 LEU A CA 1
ATOM 816 C C . LEU A 1 105 ? -1.401 -3.144 13.229 1.00 98.25 105 LEU A C 1
ATOM 818 O O . LEU A 1 105 ? -0.951 -2.046 12.919 1.00 98.25 105 LEU A O 1
ATOM 822 N N . ILE A 1 106 ? -1.623 -4.106 12.335 1.00 97.62 106 ILE A N 1
ATOM 823 C CA . ILE A 1 106 ? -1.351 -3.952 10.892 1.00 97.62 106 ILE A CA 1
ATOM 824 C C . ILE A 1 106 ? -2.615 -3.992 10.030 1.00 97.62 106 ILE A C 1
ATOM 826 O O . ILE A 1 106 ? -2.516 -3.826 8.828 1.00 97.62 106 ILE A O 1
ATOM 830 N N . ALA A 1 107 ? -3.789 -4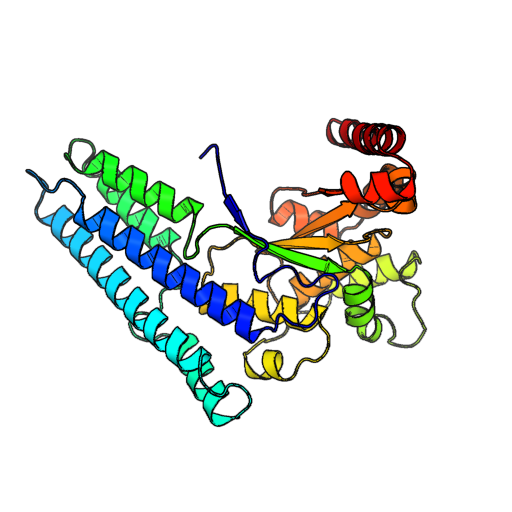.233 10.610 1.00 97.19 107 ALA A N 1
ATOM 831 C CA . ALA A 1 107 ? -5.043 -4.342 9.873 1.00 97.19 107 ALA A CA 1
ATOM 832 C C . ALA A 1 107 ? -6.180 -3.735 10.697 1.00 97.19 107 ALA A C 1
ATOM 834 O O . ALA A 1 107 ? -6.267 -3.977 11.904 1.00 97.19 107 ALA A O 1
ATOM 835 N N . LEU A 1 108 ? -7.058 -2.975 10.044 1.00 96.75 108 LEU A N 1
ATOM 836 C CA . LEU A 1 108 ? -8.235 -2.362 10.663 1.00 96.75 108 LEU A CA 1
ATOM 837 C C . LEU A 1 108 ? -9.534 -3.073 10.320 1.00 96.75 108 LEU A C 1
ATOM 839 O O . LEU A 1 108 ? -10.489 -2.913 11.076 1.00 96.75 108 LEU A O 1
ATOM 843 N N . LYS A 1 109 ? -9.585 -3.901 9.267 1.00 96.44 109 LYS A N 1
ATOM 844 C CA . LYS A 1 109 ? -10.806 -4.658 8.934 1.00 96.44 109 LYS A CA 1
ATOM 845 C C . LYS A 1 109 ? -11.391 -5.434 10.129 1.00 96.44 109 LYS A C 1
ATOM 847 O O . LYS A 1 109 ? -12.608 -5.396 10.310 1.00 96.44 109 LYS A O 1
ATOM 852 N N . PRO A 1 110 ? -10.595 -6.093 11.000 1.00 97.75 110 PRO A N 1
ATOM 853 C CA . PRO A 1 110 ? -11.143 -6.726 12.202 1.00 97.75 110 PRO A CA 1
ATOM 854 C C . PRO A 1 110 ? -11.751 -5.729 13.202 1.00 97.75 110 PRO A C 1
ATOM 856 O O . PRO A 1 110 ? -12.755 -6.035 13.843 1.00 97.75 110 PRO A O 1
ATOM 859 N N . VAL A 1 111 ? -11.168 -4.533 13.336 1.00 98.25 111 VAL A N 1
ATOM 860 C CA . VAL A 1 111 ? -11.649 -3.479 14.245 1.00 98.25 111 VAL A CA 1
ATOM 861 C C . VAL A 1 111 ? -12.944 -2.868 13.711 1.00 98.25 111 VAL A C 1
ATOM 863 O O . VAL A 1 111 ? -13.936 -2.799 14.436 1.00 98.25 111 VAL A O 1
ATOM 866 N N . SER A 1 112 ? -12.985 -2.509 12.427 1.00 97.81 112 SER A N 1
ATOM 867 C CA . SER A 1 112 ? -14.188 -1.961 11.798 1.00 97.81 112 SER A CA 1
ATOM 868 C C . SER A 1 112 ? -15.336 -2.978 11.764 1.00 97.81 112 SER A C 1
ATOM 870 O O . SER A 1 112 ? -16.495 -2.605 11.943 1.00 97.81 112 SER A O 1
ATOM 872 N N . ALA A 1 113 ? -15.046 -4.277 11.630 1.00 98.25 113 ALA A N 1
ATOM 873 C CA . ALA A 1 113 ? -16.046 -5.336 11.767 1.00 98.25 113 ALA A CA 1
ATOM 874 C C . ALA A 1 113 ? -16.639 -5.420 13.187 1.00 98.25 113 ALA A C 1
ATOM 876 O O . ALA A 1 113 ? -17.849 -5.609 13.325 1.00 98.25 113 ALA A O 1
ATOM 877 N N . ARG A 1 114 ? -15.825 -5.238 14.241 1.00 98.06 114 ARG A N 1
ATOM 878 C CA . ARG A 1 114 ? -16.321 -5.159 15.630 1.00 98.06 114 ARG A CA 1
ATOM 879 C C . ARG A 1 114 ? -17.263 -3.970 15.814 1.00 98.06 114 ARG A C 1
ATOM 881 O O . ARG A 1 114 ? -18.339 -4.151 16.373 1.00 98.06 114 ARG A O 1
ATOM 888 N N . LEU A 1 115 ? -16.902 -2.797 15.290 1.00 98.31 115 LEU A N 1
ATOM 889 C CA . LEU A 1 115 ? -17.761 -1.606 15.330 1.00 98.31 115 LEU A CA 1
ATOM 890 C C . LEU A 1 115 ? -19.095 -1.843 14.609 1.00 98.31 115 LEU A C 1
ATOM 892 O O . LEU A 1 115 ? -20.151 -1.568 15.168 1.00 98.31 115 LEU A O 1
ATOM 896 N N . ARG A 1 116 ? -19.075 -2.434 13.407 1.00 98.00 116 ARG A N 1
ATOM 897 C CA . ARG A 1 116 ? -20.308 -2.775 12.674 1.00 98.00 116 ARG A CA 1
ATOM 898 C C . ARG A 1 116 ? -21.193 -3.761 13.421 1.00 98.00 116 ARG A C 1
ATOM 900 O O . ARG A 1 116 ? -22.411 -3.632 13.367 1.00 98.00 116 ARG A O 1
ATOM 907 N N . ARG A 1 117 ? -20.599 -4.738 14.111 1.00 98.06 117 ARG A N 1
ATOM 908 C CA . ARG A 1 117 ? -21.359 -5.663 14.954 1.00 98.06 117 ARG A CA 1
ATOM 909 C C . ARG A 1 117 ? -22.040 -4.924 16.108 1.00 98.06 117 ARG A C 1
ATOM 911 O O . ARG A 1 117 ? -23.219 -5.158 16.316 1.00 98.06 117 ARG A O 1
ATOM 918 N N . LEU A 1 118 ? -21.359 -3.988 16.775 1.00 97.06 118 LEU A N 1
ATOM 919 C CA . LEU A 1 118 ? -21.990 -3.161 17.815 1.00 97.06 118 LEU A CA 1
ATOM 920 C C . LEU A 1 118 ? -23.190 -2.375 17.278 1.00 97.06 118 LEU A C 1
ATOM 922 O O . LEU A 1 118 ? -24.230 -2.345 17.925 1.00 97.06 118 LEU A O 1
ATOM 926 N N . VAL A 1 119 ? -23.065 -1.792 16.083 1.00 97.25 119 VAL A N 1
ATOM 927 C CA . VAL A 1 119 ? -24.176 -1.092 15.415 1.00 97.25 119 VAL A CA 1
ATOM 928 C C . VAL A 1 119 ? -25.336 -2.045 15.117 1.00 97.25 119 VAL A C 1
ATOM 930 O O . VAL A 1 119 ? -26.488 -1.694 15.341 1.00 97.25 119 VAL A O 1
ATOM 933 N N . ALA A 1 120 ? -25.050 -3.253 14.628 1.00 97.56 120 ALA A N 1
ATOM 934 C CA . ALA A 1 120 ? -26.079 -4.241 14.310 1.00 97.56 120 ALA A CA 1
ATOM 935 C C . ALA A 1 120 ? -26.797 -4.783 15.559 1.00 97.56 120 ALA A C 1
ATOM 937 O O . ALA A 1 120 ? -28.003 -5.015 15.513 1.00 97.56 120 ALA A O 1
ATOM 938 N N . ASP A 1 121 ? -26.067 -4.969 16.659 1.00 96.94 121 ASP A N 1
ATOM 939 C CA . ASP A 1 121 ? -26.604 -5.482 17.923 1.00 96.94 121 ASP A CA 1
ATOM 940 C C . ASP A 1 121 ? -27.369 -4.395 18.709 1.00 96.94 121 ASP A C 1
ATOM 942 O O . ASP A 1 121 ? -28.244 -4.709 19.519 1.00 96.94 121 ASP A O 1
ATOM 946 N N . HIS A 1 122 ? -27.064 -3.116 18.459 1.00 95.31 122 HIS A N 1
ATOM 947 C CA . HIS A 1 122 ? -27.643 -1.959 19.150 1.00 95.31 122 HIS A CA 1
ATOM 948 C C . HIS A 1 122 ? -28.036 -0.825 18.178 1.00 95.31 122 HIS A C 1
ATOM 950 O O . HIS A 1 122 ? -27.508 0.284 18.285 1.00 95.31 122 HIS A O 1
ATOM 956 N N . PRO A 1 123 ? -28.973 -1.062 17.240 1.00 94.25 123 PRO A N 1
ATOM 957 C CA . PRO A 1 123 ? -29.289 -0.109 16.172 1.00 94.25 123 PRO A CA 1
ATOM 958 C C . PRO A 1 123 ? -29.917 1.201 16.670 1.00 94.25 123 PRO A C 1
ATOM 960 O O . PRO A 1 123 ? -29.759 2.230 16.020 1.00 94.25 123 PRO A O 1
ATOM 963 N N . ASP A 1 124 ? -30.593 1.170 17.822 1.00 93.19 124 ASP A N 1
ATOM 964 C CA . ASP A 1 124 ? -31.276 2.328 18.415 1.00 93.19 124 ASP A CA 1
ATOM 965 C C . ASP A 1 124 ? -30.413 3.080 19.447 1.00 93.19 124 ASP A C 1
ATOM 967 O O . ASP A 1 124 ? -30.878 4.036 20.069 1.00 93.19 124 ASP A O 1
ATOM 971 N N . ALA A 1 125 ? -29.166 2.650 19.677 1.00 93.19 125 ALA A N 1
ATOM 972 C CA . ALA A 1 125 ? -28.269 3.351 20.591 1.00 93.19 125 ALA A CA 1
ATOM 973 C C . ALA A 1 125 ? -27.873 4.720 20.017 1.00 93.19 125 ALA A C 1
ATOM 975 O O . ALA A 1 125 ? -27.603 4.834 18.821 1.00 93.19 125 ALA A O 1
ATOM 976 N N . ALA A 1 126 ? -27.752 5.738 20.876 1.00 93.25 126 ALA A N 1
ATOM 977 C CA . ALA A 1 126 ? -27.360 7.091 20.462 1.00 93.25 126 ALA A CA 1
ATOM 978 C C . ALA A 1 126 ? -26.037 7.107 19.664 1.00 93.25 126 ALA A C 1
ATOM 980 O O . ALA A 1 126 ? -25.917 7.808 18.663 1.00 93.25 126 ALA A O 1
ATOM 981 N N . CYS A 1 127 ? -25.091 6.236 20.032 1.00 95.19 127 CYS A N 1
ATOM 982 C CA . CYS A 1 127 ? -23.807 6.059 19.353 1.00 95.19 127 CYS A CA 1
ATOM 983 C C . CYS A 1 127 ? -23.853 5.337 17.995 1.00 95.19 127 CYS A C 1
ATOM 985 O O . CYS A 1 127 ? -22.835 5.305 17.304 1.00 95.19 127 CYS A O 1
ATOM 987 N N . ALA A 1 128 ? -24.964 4.710 17.593 1.00 95.56 128 ALA A N 1
ATOM 988 C CA . ALA A 1 128 ? -24.975 3.786 16.452 1.00 95.56 128 ALA A CA 1
ATOM 989 C C . ALA A 1 128 ? -24.506 4.446 15.141 1.00 95.56 128 ALA A C 1
ATOM 991 O O . ALA A 1 128 ? -23.748 3.846 14.373 1.00 95.56 128 ALA A O 1
ATOM 992 N N . VAL A 1 129 ? -24.904 5.700 14.905 1.00 95.62 129 VAL A N 1
ATOM 993 C CA . VAL A 1 129 ? -24.489 6.469 13.721 1.00 95.62 129 VAL A CA 1
ATOM 994 C C . VAL A 1 129 ? -22.991 6.774 13.760 1.00 95.62 129 VAL A C 1
ATOM 996 O O . VAL A 1 129 ? -22.302 6.520 12.771 1.00 95.62 129 VAL A O 1
ATOM 999 N N . ASP A 1 130 ? -22.466 7.244 14.892 1.00 96.56 130 ASP A N 1
ATOM 1000 C CA . ASP A 1 130 ? -21.042 7.570 15.043 1.00 96.56 130 ASP A CA 1
ATOM 1001 C C . ASP A 1 130 ? -20.159 6.337 14.822 1.00 96.56 130 ASP A C 1
ATOM 1003 O O . ASP A 1 130 ? -19.168 6.387 14.091 1.00 96.56 130 ASP A O 1
ATOM 1007 N N . LEU A 1 131 ? -20.555 5.192 15.385 1.00 97.75 131 LEU A N 1
ATOM 1008 C CA . LEU A 1 131 ? -19.834 3.930 15.218 1.00 97.75 131 LEU A CA 1
ATOM 1009 C C . LEU A 1 131 ? -19.878 3.429 13.769 1.00 97.75 131 LEU A C 1
ATOM 1011 O O . LEU A 1 131 ? -18.876 2.910 13.267 1.00 97.75 131 LEU A O 1
ATOM 1015 N N . ALA A 1 132 ? -21.007 3.605 13.073 1.00 96.81 132 ALA A N 1
ATOM 1016 C CA . ALA A 1 132 ? -21.118 3.273 11.656 1.00 96.81 132 ALA A CA 1
ATOM 1017 C C . ALA A 1 132 ? -20.199 4.161 10.802 1.00 96.81 132 ALA A C 1
ATOM 1019 O O . ALA A 1 132 ? -19.475 3.652 9.941 1.00 96.81 132 ALA A O 1
ATOM 1020 N N . LEU A 1 133 ? -20.175 5.470 11.073 1.00 95.81 133 LEU A N 1
ATOM 1021 C CA . LEU A 1 133 ? -19.298 6.425 10.395 1.00 95.81 133 LEU A CA 1
ATOM 1022 C C . LEU A 1 133 ? -17.819 6.115 10.646 1.00 95.81 133 LEU A C 1
ATOM 1024 O O . LEU A 1 133 ? -17.033 6.096 9.696 1.00 95.81 133 LEU A O 1
ATOM 1028 N N . LEU A 1 134 ? -17.443 5.802 11.887 1.00 97.12 134 LEU A N 1
ATOM 1029 C CA . LEU A 1 134 ? -16.081 5.410 12.236 1.00 97.12 134 LEU A CA 1
ATOM 1030 C C . LEU A 1 134 ? -15.666 4.120 11.519 1.00 97.12 134 LEU A C 1
ATOM 1032 O O . LEU A 1 134 ? -14.600 4.065 10.907 1.00 97.12 134 LEU A O 1
ATOM 1036 N N . ALA A 1 135 ? -16.525 3.096 11.517 1.00 97.00 135 ALA A N 1
ATOM 1037 C CA . ALA A 1 135 ? -16.254 1.849 10.806 1.00 97.00 135 ALA A CA 1
ATOM 1038 C C . ALA A 1 135 ? -16.108 2.058 9.289 1.00 97.00 135 ALA A C 1
ATOM 1040 O O . ALA A 1 135 ? -15.325 1.365 8.636 1.00 97.00 135 ALA A O 1
ATOM 1041 N N . MET A 1 136 ? -16.864 2.990 8.705 1.00 93.69 136 MET A N 1
ATOM 1042 C CA . MET A 1 136 ? -16.724 3.366 7.296 1.00 93.69 136 MET A CA 1
ATOM 1043 C C . MET A 1 136 ? -15.428 4.137 7.033 1.00 93.69 136 MET A C 1
ATOM 1045 O O . MET A 1 136 ? -14.777 3.897 6.017 1.00 93.69 136 MET A O 1
ATOM 1049 N N . ARG A 1 137 ? -15.030 5.033 7.942 1.00 92.88 137 ARG A N 1
ATOM 1050 C CA . ARG A 1 137 ? -13.767 5.778 7.860 1.00 92.88 137 ARG A CA 1
ATOM 1051 C C . ARG A 1 137 ? -12.568 4.828 7.919 1.00 92.88 137 ARG A C 1
ATOM 1053 O O . ARG A 1 137 ? -11.690 4.927 7.066 1.00 92.88 137 ARG A O 1
ATOM 1060 N N . MET A 1 138 ? -12.573 3.873 8.851 1.00 95.06 138 MET A N 1
ATOM 1061 C CA . MET A 1 138 ? -11.530 2.846 8.978 1.00 95.06 138 MET A CA 1
ATOM 1062 C C . MET A 1 138 ? -11.375 2.003 7.708 1.00 95.06 138 MET A C 1
ATOM 1064 O O . MET A 1 138 ? -10.254 1.766 7.272 1.00 95.06 138 MET A O 1
ATOM 1068 N N . ASP A 1 139 ? -12.482 1.588 7.088 1.00 91.75 139 ASP A N 1
ATOM 1069 C CA . ASP A 1 139 ? -12.440 0.830 5.832 1.00 91.75 139 ASP A CA 1
ATOM 1070 C C . ASP A 1 139 ? -11.884 1.640 4.656 1.00 91.75 139 ASP A C 1
ATOM 1072 O O . ASP A 1 139 ? -11.304 1.065 3.738 1.00 91.75 139 ASP A O 1
ATOM 1076 N N . ASN A 1 140 ? -12.100 2.957 4.654 1.00 89.56 140 ASN A N 1
ATOM 1077 C CA . ASN A 1 140 ? -11.714 3.812 3.538 1.00 89.56 140 ASN A CA 1
ATOM 1078 C C . ASN A 1 140 ? -10.251 4.258 3.624 1.00 89.56 140 ASN A C 1
ATOM 1080 O O . ASN A 1 140 ? -9.530 4.214 2.634 1.00 89.56 140 ASN A O 1
ATOM 1084 N N . PHE A 1 141 ? -9.814 4.696 4.806 1.00 91.00 141 PHE A N 1
ATOM 1085 C CA . PHE A 1 141 ? -8.485 5.284 4.989 1.00 91.00 141 PHE A CA 1
ATOM 1086 C C . PHE A 1 141 ? -7.458 4.291 5.543 1.00 91.00 141 PHE A C 1
ATOM 1088 O O . PHE A 1 141 ? -6.254 4.497 5.388 1.00 91.00 141 PHE A O 1
ATOM 1095 N N . GLY A 1 142 ? -7.906 3.193 6.158 1.00 94.25 142 GLY A N 1
ATOM 1096 C CA . GLY A 1 142 ? -7.005 2.211 6.747 1.00 94.25 142 GLY A CA 1
ATOM 1097 C C . GLY A 1 142 ? -6.123 2.838 7.826 1.00 94.25 142 GLY A C 1
ATOM 1098 O O . GLY A 1 142 ? -6.578 3.667 8.621 1.00 94.25 142 GLY A O 1
ATOM 1099 N N . LEU A 1 143 ? -4.854 2.436 7.861 1.00 96.38 143 LEU A N 1
ATOM 1100 C CA . LEU A 1 143 ? -3.851 2.945 8.799 1.00 96.38 143 LEU A CA 1
ATOM 1101 C C . LEU A 1 143 ? -3.000 4.060 8.175 1.00 96.38 143 LEU A C 1
ATOM 1103 O O . LEU A 1 143 ? -1.850 4.235 8.560 1.00 96.38 143 LEU A O 1
ATOM 1107 N N . GLY A 1 144 ? -3.521 4.807 7.203 1.00 92.38 144 GLY A N 1
ATOM 1108 C CA . GLY A 1 144 ? -2.851 5.990 6.669 1.00 92.38 144 GLY A CA 1
ATOM 1109 C C . GLY A 1 144 ? -3.831 7.105 6.329 1.00 92.38 144 GLY A C 1
ATOM 1110 O O . GLY A 1 144 ? -5.032 6.972 6.535 1.00 92.38 144 GLY A O 1
ATOM 1111 N N . ALA A 1 145 ? -3.317 8.206 5.782 1.00 85.88 145 ALA A N 1
ATOM 1112 C CA . ALA A 1 145 ? -4.138 9.364 5.409 1.00 85.88 145 ALA A CA 1
ATOM 1113 C C . ALA A 1 145 ? -4.940 9.156 4.104 1.00 85.88 145 ALA A C 1
ATOM 1115 O O . ALA A 1 145 ? -5.790 9.969 3.744 1.00 85.88 145 ALA A O 1
ATOM 1116 N N . GLY A 1 146 ? -4.653 8.077 3.377 1.00 86.50 146 GLY A N 1
ATOM 1117 C CA . GLY A 1 146 ? -5.269 7.705 2.110 1.00 86.50 146 GLY A CA 1
ATOM 1118 C C . GLY A 1 146 ? -4.495 6.573 1.439 1.00 86.50 146 GLY A C 1
ATOM 1119 O O . GLY A 1 146 ? -3.532 6.027 2.000 1.00 86.50 146 GLY A O 1
ATOM 1120 N N . ARG A 1 147 ? -4.905 6.230 0.215 1.00 90.62 147 ARG A N 1
ATOM 1121 C CA . ARG A 1 147 ? -4.177 5.274 -0.622 1.00 90.62 147 ARG A CA 1
ATOM 1122 C C . ARG A 1 147 ? -2.818 5.828 -1.023 1.00 90.62 147 ARG A C 1
ATOM 1124 O O . ARG A 1 147 ? -2.661 7.018 -1.297 1.00 90.62 147 ARG A O 1
ATOM 1131 N N . VAL A 1 148 ? -1.849 4.930 -1.129 1.00 93.62 148 VAL A N 1
ATOM 1132 C CA . VAL A 1 148 ? -0.495 5.273 -1.562 1.00 93.62 148 VAL A CA 1
ATOM 1133 C C . VAL A 1 148 ? -0.368 5.036 -3.057 1.00 93.62 148 VAL A C 1
ATOM 1135 O O . VAL A 1 148 ? -0.696 3.959 -3.561 1.00 93.62 148 VAL A O 1
ATOM 1138 N N . HIS A 1 149 ? 0.116 6.046 -3.766 1.00 95.50 149 HIS A N 1
ATOM 1139 C CA . HIS A 1 149 ? 0.459 5.954 -5.175 1.00 95.50 149 HIS A CA 1
ATOM 1140 C C . HIS A 1 149 ? 1.975 6.098 -5.323 1.00 95.50 149 HIS A C 1
ATOM 1142 O O . HIS A 1 149 ? 2.522 7.188 -5.170 1.00 95.50 149 HIS A O 1
ATOM 1148 N N . PHE A 1 150 ? 2.647 4.990 -5.623 1.00 96.00 150 PHE A N 1
ATOM 1149 C CA . PHE A 1 150 ? 4.041 5.013 -6.051 1.00 96.00 150 PHE A CA 1
ATOM 1150 C C . PHE A 1 150 ? 4.112 5.387 -7.522 1.00 96.00 150 PHE A C 1
ATOM 1152 O O . PHE A 1 150 ? 3.295 4.920 -8.312 1.00 96.00 150 PHE A O 1
ATOM 1159 N N . ARG A 1 151 ? 5.116 6.172 -7.904 1.00 95.62 151 ARG A N 1
ATOM 1160 C CA . ARG A 1 151 ? 5.411 6.463 -9.309 1.00 95.62 151 ARG A CA 1
ATOM 1161 C C . ARG A 1 151 ? 6.887 6.206 -9.598 1.00 95.62 151 ARG A C 1
ATOM 1163 O O . ARG A 1 151 ? 7.758 6.542 -8.792 1.00 95.62 151 ARG A O 1
ATOM 1170 N N . MET A 1 152 ? 7.147 5.566 -10.736 1.00 94.44 152 MET A N 1
ATOM 1171 C CA . MET A 1 152 ? 8.493 5.272 -11.227 1.00 94.44 152 MET A CA 1
ATOM 1172 C C . MET A 1 152 ? 8.543 5.314 -12.761 1.00 94.44 152 MET A C 1
ATOM 1174 O O . MET A 1 152 ? 7.524 5.111 -13.421 1.00 94.44 152 MET A O 1
ATOM 1178 N N . ASN A 1 153 ? 9.726 5.531 -13.334 1.00 94.38 153 ASN A N 1
ATOM 1179 C CA . ASN A 1 153 ? 9.937 5.528 -14.784 1.00 94.38 153 ASN A CA 1
ATOM 1180 C C . ASN A 1 153 ? 10.065 4.092 -15.329 1.00 94.38 153 ASN A C 1
ATOM 1182 O O . ASN A 1 153 ? 10.685 3.228 -14.698 1.00 94.38 153 ASN A O 1
ATOM 1186 N N . ALA A 1 154 ? 9.554 3.841 -16.538 1.00 93.69 154 ALA A N 1
ATOM 1187 C CA . ALA A 1 154 ? 9.665 2.557 -17.237 1.00 93.69 154 ALA A CA 1
ATOM 1188 C C . ALA A 1 154 ? 11.097 1.980 -17.272 1.00 93.69 154 ALA A C 1
ATOM 1190 O O . ALA A 1 154 ? 11.296 0.783 -17.049 1.00 93.69 154 ALA A O 1
ATOM 1191 N N . THR A 1 155 ? 12.109 2.827 -17.467 1.00 91.88 155 THR A N 1
ATOM 1192 C CA . THR A 1 155 ? 13.527 2.434 -17.519 1.00 91.88 155 THR A CA 1
ATOM 1193 C C . THR A 1 155 ? 13.999 1.790 -16.210 1.00 91.88 155 THR A C 1
ATOM 1195 O O . THR A 1 155 ? 14.825 0.874 -16.218 1.00 91.88 155 THR A O 1
ATOM 1198 N N . GLN A 1 156 ? 13.462 2.217 -15.061 1.00 92.62 156 GLN A N 1
ATOM 1199 C CA . GLN A 1 156 ? 13.817 1.641 -13.760 1.00 92.62 156 GLN A CA 1
ATOM 1200 C C . GLN A 1 156 ? 13.331 0.190 -13.644 1.00 92.62 156 GLN A C 1
ATOM 1202 O O . GLN A 1 156 ? 14.066 -0.662 -13.137 1.00 92.62 156 GLN A O 1
ATOM 1207 N N . LEU A 1 157 ? 12.138 -0.113 -14.169 1.00 93.44 157 LEU A N 1
ATOM 1208 C CA . LEU A 1 157 ? 11.615 -1.482 -14.250 1.00 93.44 157 LEU A CA 1
ATOM 1209 C C . LEU A 1 157 ? 12.448 -2.335 -15.201 1.00 93.44 157 LEU A C 1
ATOM 1211 O O . LEU A 1 157 ? 12.799 -3.463 -14.860 1.00 93.44 157 LEU A O 1
ATOM 1215 N N . HIS A 1 158 ? 12.802 -1.788 -16.366 1.00 90.75 158 HIS A N 1
ATOM 1216 C CA . HIS A 1 158 ? 13.619 -2.483 -17.364 1.00 90.75 158 HIS A CA 1
ATOM 1217 C C . HIS A 1 158 ? 14.954 -2.930 -16.775 1.00 90.75 158 HIS A C 1
ATOM 1219 O O . HIS A 1 158 ? 15.325 -4.098 -16.888 1.00 90.75 158 HIS A O 1
ATOM 1225 N N . ASN A 1 159 ? 15.634 -2.029 -16.067 1.00 88.94 159 ASN A N 1
ATOM 1226 C CA . ASN A 1 159 ? 16.898 -2.327 -15.400 1.00 88.94 159 ASN A CA 1
ATOM 1227 C C . ASN A 1 159 ? 16.754 -3.411 -14.320 1.00 88.94 159 ASN A C 1
ATOM 1229 O O . ASN A 1 159 ? 17.641 -4.254 -14.185 1.00 88.94 159 ASN A O 1
ATOM 1233 N N . ALA A 1 160 ? 15.640 -3.419 -13.582 1.00 90.56 160 ALA A N 1
ATOM 1234 C CA . ALA A 1 160 ? 15.383 -4.409 -12.540 1.00 90.56 160 ALA A CA 1
ATOM 1235 C C . ALA A 1 160 ? 15.155 -5.821 -13.091 1.00 90.56 160 ALA A C 1
ATOM 1237 O O . ALA A 1 160 ? 15.672 -6.787 -12.529 1.00 90.56 160 ALA A O 1
ATOM 1238 N N . VAL A 1 161 ? 14.418 -5.955 -14.197 1.00 90.00 161 VAL A N 1
ATOM 1239 C CA . VAL A 1 161 ? 14.115 -7.277 -14.770 1.00 90.00 161 VAL A CA 1
ATOM 1240 C C . VAL A 1 161 ? 15.186 -7.787 -15.726 1.00 90.00 161 VAL A C 1
ATOM 1242 O O . VAL A 1 161 ? 15.256 -8.992 -15.951 1.00 90.00 161 VAL A O 1
ATOM 1245 N N . ARG A 1 162 ? 16.064 -6.919 -16.247 1.00 84.88 162 ARG A N 1
ATOM 1246 C CA . ARG A 1 162 ? 17.094 -7.298 -17.226 1.00 84.88 162 ARG A CA 1
ATOM 1247 C C . ARG A 1 162 ? 17.913 -8.517 -16.797 1.00 84.88 162 ARG A C 1
ATOM 1249 O O . ARG A 1 162 ? 18.013 -9.474 -17.550 1.00 84.88 162 ARG A O 1
ATOM 1256 N N . ARG A 1 163 ? 18.417 -8.540 -15.557 1.00 78.44 163 ARG A N 1
ATOM 1257 C CA . ARG A 1 163 ? 19.214 -9.674 -15.037 1.00 78.44 163 ARG A CA 1
ATOM 1258 C C . ARG A 1 163 ? 18.427 -10.987 -14.921 1.00 78.44 163 ARG A C 1
ATOM 1260 O O . ARG A 1 163 ? 19.036 -12.044 -14.820 1.00 78.44 163 ARG A O 1
ATOM 1267 N N . ARG A 1 164 ? 17.093 -10.927 -14.875 1.00 78.31 164 ARG A N 1
ATOM 1268 C CA . ARG A 1 164 ? 16.212 -12.108 -14.829 1.00 78.31 164 ARG A CA 1
ATOM 1269 C C . ARG A 1 164 ? 15.854 -12.615 -16.223 1.00 78.31 164 ARG A C 1
ATOM 1271 O O . ARG A 1 164 ? 15.614 -13.810 -16.386 1.00 78.3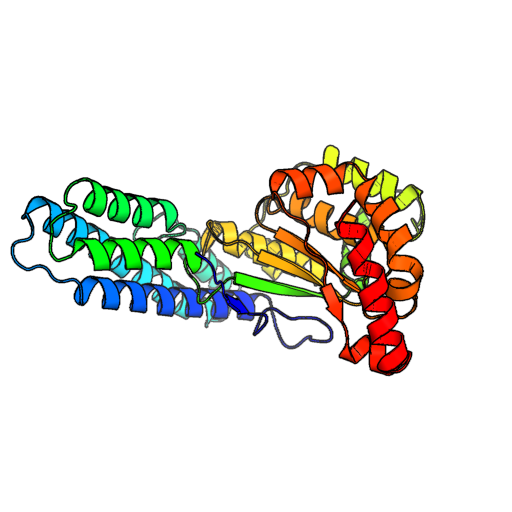1 164 ARG A O 1
ATOM 1278 N N . LEU A 1 165 ? 15.830 -11.718 -17.207 1.00 78.06 165 LEU A N 1
ATOM 1279 C CA . LEU A 1 165 ? 15.570 -12.042 -18.608 1.00 78.06 165 LEU A CA 1
ATOM 1280 C C . LEU A 1 165 ? 16.831 -12.535 -19.334 1.00 78.06 165 LEU A C 1
ATOM 1282 O O . LEU A 1 165 ? 16.742 -13.487 -20.103 1.00 78.06 165 LEU A O 1
ATOM 1286 N N . ASP A 1 166 ? 17.996 -11.965 -19.025 1.00 66.25 166 ASP A N 1
ATOM 1287 C CA . ASP A 1 166 ? 19.286 -12.281 -19.656 1.00 66.25 166 ASP A CA 1
ATOM 1288 C C . ASP A 1 166 ? 19.959 -13.517 -19.020 1.00 66.25 166 ASP A C 1
ATOM 1290 O O . ASP A 1 166 ? 21.074 -13.423 -18.503 1.00 66.25 166 ASP A O 1
ATOM 1294 N N . ARG A 1 167 ? 19.300 -14.690 -19.007 1.00 57.59 167 ARG A N 1
ATOM 1295 C CA . ARG A 1 167 ? 19.975 -15.912 -18.515 1.00 57.59 167 ARG A CA 1
ATOM 1296 C C . ARG A 1 167 ? 21.008 -16.478 -19.491 1.00 57.59 167 ARG A C 1
ATOM 1298 O O . ARG A 1 167 ? 21.942 -17.081 -18.989 1.00 57.59 167 ARG A O 1
ATOM 1305 N N . ASP A 1 168 ? 20.911 -16.203 -20.799 1.00 50.72 168 ASP A N 1
ATOM 1306 C CA . ASP A 1 168 ? 21.920 -16.610 -21.803 1.00 50.72 168 ASP A CA 1
ATOM 1307 C C . ASP A 1 168 ? 21.989 -15.713 -23.073 1.00 50.72 168 ASP A C 1
ATOM 1309 O O . ASP A 1 168 ? 22.999 -15.728 -23.772 1.00 50.72 168 ASP A O 1
ATOM 1313 N N . GLU A 1 169 ? 20.985 -14.871 -23.368 1.00 53.69 169 GLU A N 1
ATOM 1314 C CA . GLU A 1 169 ? 20.987 -13.921 -24.501 1.00 53.69 169 GLU A CA 1
ATOM 1315 C C . GLU A 1 169 ? 20.380 -12.572 -24.092 1.00 53.69 169 GLU A C 1
ATOM 1317 O O . GLU A 1 169 ? 19.498 -12.529 -23.239 1.00 53.69 169 GLU A O 1
ATOM 1322 N N . ALA A 1 170 ? 20.831 -11.475 -24.713 1.00 55.62 170 ALA A N 1
ATOM 1323 C CA . ALA A 1 170 ? 20.284 -10.141 -24.474 1.00 55.62 170 ALA A CA 1
ATOM 1324 C C . ALA A 1 170 ? 18.835 -10.052 -24.987 1.00 55.62 170 ALA A C 1
ATOM 1326 O O . ALA A 1 170 ? 18.601 -9.984 -26.196 1.00 55.62 170 ALA A O 1
ATOM 1327 N N . VAL A 1 171 ? 17.858 -10.027 -24.081 1.00 61.25 171 VAL A N 1
ATOM 1328 C CA . VAL A 1 171 ? 16.441 -9.912 -24.447 1.00 61.25 171 VAL A CA 1
ATOM 1329 C C . VAL A 1 171 ? 16.057 -8.435 -24.564 1.00 61.25 171 VAL A C 1
ATOM 1331 O O . VAL A 1 171 ? 15.999 -7.709 -23.572 1.00 61.25 171 VAL A O 1
ATOM 1334 N N . ASP A 1 172 ? 15.732 -7.975 -25.776 1.00 72.88 172 ASP A N 1
ATOM 1335 C CA . ASP A 1 172 ? 15.103 -6.661 -25.962 1.00 72.88 172 ASP A CA 1
ATOM 1336 C C . ASP A 1 172 ? 13.689 -6.685 -25.376 1.00 72.88 172 ASP A C 1
ATOM 1338 O O . ASP A 1 172 ? 12.842 -7.469 -25.801 1.00 72.88 172 ASP A O 1
ATOM 1342 N N . LEU A 1 173 ? 13.391 -5.792 -24.4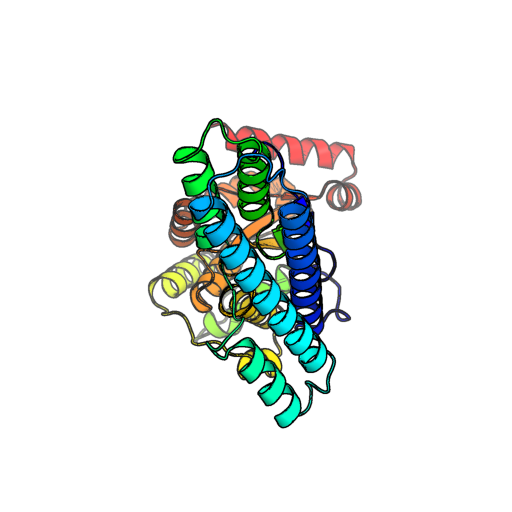35 1.00 71.94 173 LEU A N 1
ATOM 1343 C CA . LEU A 1 173 ? 12.062 -5.675 -23.836 1.00 71.94 173 LEU A CA 1
ATOM 1344 C C . LEU A 1 173 ? 10.970 -5.271 -24.842 1.00 71.94 173 LEU A C 1
ATOM 1346 O O . LEU A 1 173 ? 9.796 -5.435 -24.532 1.00 71.94 173 LEU A O 1
ATOM 1350 N N . ALA A 1 174 ? 11.291 -4.770 -26.041 1.00 72.44 174 ALA A N 1
ATOM 1351 C CA . ALA A 1 174 ? 10.295 -4.590 -27.114 1.00 72.44 174 ALA A CA 1
ATOM 1352 C C . ALA A 1 174 ? 9.904 -5.898 -27.811 1.00 72.44 174 ALA A C 1
ATOM 1354 O O . ALA A 1 174 ? 8.927 -5.930 -28.560 1.00 72.44 174 ALA A O 1
ATOM 1355 N N . SER A 1 175 ? 10.663 -6.969 -27.603 1.00 80.25 175 SER A N 1
ATOM 1356 C CA . SER A 1 175 ? 10.463 -8.218 -28.322 1.00 80.25 175 SER A CA 1
ATOM 1357 C C . SER A 1 175 ? 9.255 -9.004 -27.806 1.00 80.25 175 SER A C 1
ATOM 1359 O O . SER A 1 175 ? 8.860 -8.950 -26.639 1.00 80.25 175 SER A O 1
ATOM 1361 N N . ARG A 1 176 ? 8.694 -9.834 -28.690 1.00 85.06 176 ARG A N 1
ATOM 1362 C CA . ARG A 1 176 ? 7.693 -10.837 -28.310 1.00 85.06 176 ARG A CA 1
ATOM 1363 C C . ARG A 1 176 ? 8.264 -11.876 -27.338 1.00 85.06 176 ARG A C 1
ATOM 1365 O O . ARG A 1 176 ? 7.522 -12.372 -26.495 1.00 85.06 176 ARG A O 1
ATOM 1372 N N . SER A 1 177 ? 9.558 -12.191 -27.431 1.00 86.69 177 SER A N 1
ATOM 1373 C CA . SER A 1 177 ? 10.223 -13.121 -26.512 1.00 86.69 177 SER A CA 1
ATOM 1374 C C . SER A 1 177 ? 10.272 -12.578 -25.084 1.00 86.69 177 SER A C 1
ATOM 1376 O O . SER A 1 177 ? 10.064 -13.354 -24.157 1.00 86.69 177 SER A O 1
ATOM 1378 N N . ALA A 1 178 ? 10.416 -11.262 -24.886 1.00 88.69 178 ALA A N 1
ATOM 1379 C CA . ALA A 1 178 ? 10.317 -10.653 -23.558 1.00 88.69 178 ALA A CA 1
ATOM 1380 C C . ALA A 1 178 ? 8.948 -10.890 -22.901 1.00 88.69 178 ALA A C 1
ATOM 1382 O O . ALA A 1 178 ? 8.879 -11.240 -21.725 1.00 88.69 178 ALA A O 1
ATOM 1383 N N . LEU A 1 179 ? 7.853 -10.742 -23.658 1.00 93.19 179 LEU A N 1
ATOM 1384 C CA . LEU A 1 179 ? 6.498 -11.005 -23.157 1.00 93.19 179 LEU A CA 1
ATOM 1385 C C . LEU A 1 179 ? 6.314 -12.475 -22.771 1.00 93.19 179 LEU A C 1
ATOM 1387 O O . LEU A 1 179 ? 5.773 -12.759 -21.705 1.00 93.19 179 LEU A O 1
ATOM 1391 N N . ILE A 1 180 ? 6.774 -13.402 -23.617 1.00 93.19 180 ILE A N 1
ATOM 1392 C CA . ILE A 1 180 ? 6.718 -14.844 -23.331 1.00 93.19 180 ILE A CA 1
ATOM 1393 C C . ILE A 1 180 ? 7.484 -15.136 -22.039 1.00 93.19 180 ILE A C 1
ATOM 1395 O O . ILE A 1 180 ? 6.912 -15.687 -21.101 1.00 93.19 180 ILE A O 1
ATOM 1399 N N . ARG A 1 181 ? 8.729 -14.659 -21.945 1.00 91.94 181 ARG A N 1
ATOM 1400 C CA . ARG A 1 181 ? 9.588 -14.918 -20.793 1.00 91.94 181 ARG A CA 1
ATOM 1401 C C . ARG A 1 181 ? 9.042 -14.330 -19.493 1.00 91.94 181 ARG A C 1
ATOM 1403 O O . ARG A 1 181 ? 9.120 -14.976 -18.456 1.00 91.94 181 ARG A O 1
ATOM 1410 N N . LEU A 1 182 ? 8.469 -13.126 -19.524 1.00 94.94 182 LEU A N 1
ATOM 1411 C CA . LEU A 1 182 ? 7.845 -12.518 -18.342 1.00 94.94 182 LEU A CA 1
ATOM 1412 C C . LEU A 1 182 ? 6.615 -13.302 -17.863 1.00 94.94 182 LEU A C 1
ATOM 1414 O O . LEU A 1 182 ? 6.410 -13.414 -16.657 1.00 94.94 182 LEU A O 1
ATOM 1418 N N . ASN A 1 183 ? 5.814 -13.861 -18.777 1.00 96.44 183 ASN A N 1
ATOM 1419 C CA . ASN A 1 183 ? 4.703 -14.736 -18.393 1.00 96.44 183 ASN A CA 1
ATOM 1420 C C . ASN A 1 183 ? 5.206 -16.048 -17.769 1.00 96.44 183 ASN A C 1
ATOM 1422 O O . ASN A 1 183 ? 4.653 -16.472 -16.760 1.00 96.44 183 ASN A O 1
ATOM 1426 N N . GLU A 1 184 ? 6.251 -16.663 -18.332 1.00 94.88 184 GLU A N 1
ATOM 1427 C CA . GLU A 1 184 ? 6.881 -17.864 -17.757 1.00 94.88 184 GLU A CA 1
ATOM 1428 C C . GLU A 1 184 ? 7.399 -17.588 -16.344 1.00 94.88 184 GLU A C 1
ATOM 1430 O O . GLU A 1 184 ? 7.022 -18.277 -15.405 1.00 94.88 184 GLU A O 1
ATOM 1435 N N . LEU A 1 185 ? 8.188 -16.521 -16.172 1.00 94.44 185 LEU A N 1
ATOM 1436 C CA . LEU A 1 185 ? 8.724 -16.119 -14.870 1.00 94.44 185 LEU A CA 1
ATOM 1437 C C . LEU A 1 185 ? 7.620 -15.869 -13.836 1.00 94.44 185 LEU A C 1
ATOM 1439 O O . LEU A 1 185 ? 7.765 -16.249 -12.678 1.00 94.44 185 LEU A O 1
ATOM 1443 N N . TYR A 1 186 ? 6.516 -15.242 -14.246 1.00 95.38 186 TYR A N 1
ATOM 1444 C CA . TYR A 1 186 ? 5.376 -14.984 -13.370 1.00 95.38 186 TYR A CA 1
ATOM 1445 C C . TYR A 1 186 ? 4.678 -16.271 -12.889 1.00 95.38 186 TYR A C 1
ATOM 1447 O O . TYR A 1 186 ? 4.181 -16.307 -11.761 1.00 95.38 186 TYR A O 1
ATOM 1455 N N . GLU A 1 187 ? 4.630 -17.319 -13.716 1.00 95.19 187 GLU A N 1
ATOM 1456 C CA . GLU A 1 187 ? 4.023 -18.606 -13.347 1.00 95.19 187 GLU A CA 1
ATOM 1457 C C . GLU A 1 187 ? 4.998 -19.539 -12.606 1.00 95.19 187 GLU A C 1
ATOM 1459 O O . GLU A 1 187 ? 4.577 -20.264 -11.705 1.00 95.19 187 GLU A O 1
ATOM 1464 N N . GLU A 1 188 ? 6.286 -19.521 -12.953 1.00 93.81 188 GLU A N 1
ATOM 1465 C CA . GLU A 1 188 ? 7.294 -20.454 -12.431 1.00 93.81 188 GLU A CA 1
ATOM 1466 C C . GLU A 1 188 ? 7.935 -20.000 -11.113 1.00 93.81 188 GLU A C 1
ATOM 1468 O O . GLU A 1 188 ? 8.253 -20.837 -10.262 1.00 93.81 188 GLU A O 1
ATOM 1473 N N . GLU A 1 189 ? 8.169 -18.696 -10.924 1.00 93.00 189 GLU A N 1
ATOM 1474 C CA . GLU A 1 189 ? 8.920 -18.212 -9.764 1.00 93.00 189 GLU A CA 1
ATOM 1475 C C . GLU A 1 189 ? 8.036 -18.038 -8.521 1.00 93.00 189 GLU A C 1
ATOM 1477 O O . GLU A 1 189 ? 7.028 -17.324 -8.505 1.00 93.00 189 GLU A O 1
ATOM 1482 N N . ALA A 1 190 ? 8.460 -18.670 -7.426 1.00 93.25 190 ALA A N 1
ATOM 1483 C CA . ALA A 1 190 ? 7.868 -18.456 -6.115 1.00 93.25 190 ALA A CA 1
ATOM 1484 C C . ALA A 1 190 ? 8.290 -17.090 -5.532 1.00 93.25 190 ALA A C 1
ATOM 1486 O O . ALA A 1 190 ? 9.412 -16.637 -5.782 1.00 93.25 190 ALA A O 1
ATOM 1487 N N . PRO A 1 191 ? 7.439 -16.451 -4.703 1.00 95.88 191 PRO A N 1
ATOM 1488 C CA . PRO A 1 191 ? 7.794 -15.205 -4.041 1.00 95.88 191 PRO A CA 1
ATOM 1489 C C . PRO A 1 191 ? 9.049 -15.338 -3.179 1.00 95.88 191 PRO A C 1
ATOM 1491 O O . PRO A 1 191 ? 9.235 -16.322 -2.459 1.00 95.88 191 PRO A O 1
ATOM 1494 N N . LEU A 1 192 ? 9.884 -14.306 -3.208 1.00 94.94 192 LEU A N 1
ATOM 1495 C CA . LEU A 1 192 ? 11.075 -14.195 -2.385 1.00 94.94 192 LEU A CA 1
ATOM 1496 C C . LEU A 1 192 ? 10.722 -13.708 -0.979 1.00 94.94 192 LEU A C 1
ATOM 1498 O O . LEU A 1 192 ? 9.847 -12.863 -0.772 1.00 94.94 192 LEU A O 1
ATOM 1502 N N . ALA A 1 193 ? 11.463 -14.212 0.005 1.00 92.31 193 ALA A N 1
ATOM 1503 C CA . ALA A 1 193 ? 11.439 -13.642 1.341 1.00 92.31 193 ALA A CA 1
ATOM 1504 C C . ALA A 1 193 ? 12.058 -12.236 1.310 1.00 92.31 193 ALA A C 1
ATOM 1506 O O . ALA A 1 193 ? 13.096 -12.011 0.690 1.00 92.31 193 ALA A O 1
ATOM 1507 N N . VAL A 1 194 ? 11.420 -11.295 2.002 1.00 93.38 194 VAL A N 1
ATOM 1508 C CA . VAL A 1 194 ? 11.844 -9.891 2.057 1.00 93.38 194 VAL A CA 1
ATOM 1509 C C . VAL A 1 194 ? 11.890 -9.422 3.502 1.00 93.38 194 VAL A C 1
ATOM 1511 O O . VAL A 1 194 ? 11.008 -9.768 4.289 1.00 93.38 194 VAL A O 1
ATOM 1514 N N . ASN A 1 195 ? 12.903 -8.630 3.837 1.00 94.38 195 ASN A N 1
ATOM 1515 C CA . ASN A 1 195 ? 13.095 -8.014 5.148 1.00 94.38 195 ASN A CA 1
ATOM 1516 C C . ASN A 1 195 ? 13.782 -6.643 4.995 1.00 94.38 195 ASN A C 1
ATOM 1518 O O . ASN A 1 195 ? 14.215 -6.270 3.901 1.00 94.38 195 ASN A O 1
ATOM 1522 N N . PHE A 1 196 ? 13.898 -5.899 6.096 1.00 96.81 196 PHE A N 1
ATOM 1523 C CA . PHE A 1 196 ? 14.530 -4.577 6.099 1.00 96.81 196 PHE A CA 1
ATOM 1524 C C . PHE A 1 196 ? 16.025 -4.600 5.750 1.00 96.81 196 PHE A C 1
ATOM 1526 O O . PHE A 1 196 ? 16.508 -3.654 5.136 1.00 96.81 196 PHE A O 1
ATOM 1533 N N . ALA A 1 197 ? 16.748 -5.680 6.061 1.00 94.62 197 ALA A N 1
ATOM 1534 C CA . ALA A 1 197 ? 18.155 -5.810 5.678 1.00 94.62 197 ALA A CA 1
ATOM 1535 C C . ALA A 1 197 ? 18.319 -5.888 4.149 1.00 94.62 197 ALA A C 1
ATOM 1537 O O . ALA A 1 197 ? 19.126 -5.162 3.572 1.00 94.62 197 ALA A O 1
ATOM 1538 N N . ALA A 1 198 ? 17.510 -6.712 3.475 1.00 93.94 198 ALA A N 1
ATOM 1539 C CA . ALA A 1 198 ? 17.474 -6.788 2.017 1.00 93.94 198 ALA A CA 1
ATOM 1540 C C . ALA A 1 198 ? 17.052 -5.448 1.395 1.00 93.94 198 ALA A C 1
ATOM 1542 O O . ALA A 1 198 ? 17.659 -5.011 0.421 1.00 93.94 198 ALA A O 1
ATOM 1543 N N . LEU A 1 199 ? 16.063 -4.766 1.988 1.00 96.00 199 LEU A N 1
ATOM 1544 C CA . LEU A 1 199 ? 15.632 -3.436 1.547 1.00 96.00 199 LEU A CA 1
ATOM 1545 C C . LEU A 1 199 ? 16.761 -2.396 1.633 1.00 96.00 199 LEU A C 1
ATOM 1547 O O . LEU A 1 199 ? 16.949 -1.626 0.693 1.00 96.00 199 LEU A O 1
ATOM 1551 N N . ALA A 1 200 ? 17.518 -2.386 2.731 1.00 95.44 200 ALA A N 1
ATOM 1552 C CA . ALA A 1 200 ? 18.609 -1.438 2.938 1.00 95.44 200 ALA A CA 1
ATOM 1553 C C . ALA A 1 200 ? 19.793 -1.671 1.982 1.00 95.44 200 ALA A C 1
ATOM 1555 O O . ALA A 1 200 ? 20.422 -0.707 1.547 1.00 95.44 200 ALA A O 1
ATOM 1556 N N . MET A 1 201 ? 20.080 -2.930 1.629 1.00 94.06 201 MET A N 1
ATOM 1557 C CA . MET A 1 201 ? 21.176 -3.289 0.718 1.00 94.06 201 MET A CA 1
ATOM 1558 C C . MET A 1 201 ? 20.818 -3.163 -0.769 1.00 94.06 201 MET A C 1
ATOM 1560 O O . MET A 1 201 ? 21.714 -3.023 -1.602 1.00 94.06 201 MET A O 1
ATOM 1564 N N . GLU A 1 202 ? 19.535 -3.243 -1.130 1.00 94.62 202 GLU A N 1
ATOM 1565 C CA . GLU A 1 202 ? 19.108 -3.202 -2.529 1.00 94.62 202 GLU A CA 1
ATOM 1566 C C . GLU A 1 202 ? 19.462 -1.859 -3.164 1.00 94.62 202 GLU A C 1
ATOM 1568 O O . GLU A 1 202 ? 19.095 -0.816 -2.632 1.00 94.62 202 GLU A O 1
ATOM 1573 N N . THR A 1 203 ? 20.126 -1.865 -4.320 1.00 91.25 203 THR A N 1
ATOM 1574 C CA . THR A 1 203 ? 20.581 -0.649 -5.024 1.00 91.25 203 THR A CA 1
ATOM 1575 C C . THR A 1 203 ? 19.698 -0.266 -6.208 1.00 91.25 203 THR A C 1
ATOM 1577 O O . THR A 1 203 ? 19.700 0.888 -6.633 1.00 91.25 203 THR A O 1
ATOM 1580 N N . THR A 1 204 ? 18.910 -1.203 -6.724 1.00 91.69 204 THR A N 1
ATOM 1581 C CA . THR A 1 204 ? 18.027 -1.000 -7.870 1.00 91.69 204 THR A CA 1
ATOM 1582 C C . THR A 1 204 ? 16.743 -0.320 -7.417 1.00 91.69 204 THR A C 1
ATOM 1584 O O . THR A 1 204 ? 15.967 -0.910 -6.666 1.00 91.69 204 THR A O 1
ATOM 1587 N N . THR A 1 205 ? 16.474 0.895 -7.906 1.00 91.50 205 THR A N 1
ATOM 1588 C CA . THR A 1 205 ? 15.323 1.703 -7.466 1.00 91.50 205 THR A CA 1
ATOM 1589 C C . THR A 1 205 ? 14.003 0.941 -7.533 1.00 91.50 205 THR A C 1
ATOM 1591 O O . THR A 1 205 ? 13.319 0.854 -6.521 1.00 91.50 205 THR A O 1
ATOM 1594 N N . ALA A 1 206 ? 13.665 0.326 -8.672 1.00 93.31 206 ALA A N 1
ATOM 1595 C CA . ALA A 1 206 ? 12.397 -0.391 -8.814 1.00 93.31 206 ALA A CA 1
ATOM 1596 C C . ALA A 1 206 ? 12.274 -1.565 -7.826 1.00 93.31 206 ALA A C 1
ATOM 1598 O O . ALA A 1 206 ? 11.256 -1.684 -7.149 1.00 93.31 206 ALA A O 1
ATOM 1599 N N . VAL A 1 207 ? 13.321 -2.388 -7.674 1.00 94.88 207 VAL A N 1
ATOM 1600 C CA . VAL A 1 207 ? 13.326 -3.495 -6.698 1.00 94.88 207 VAL A CA 1
ATOM 1601 C C . VAL A 1 207 ? 13.139 -2.958 -5.284 1.00 94.88 207 VAL A C 1
ATOM 1603 O O . VAL A 1 207 ? 12.284 -3.443 -4.547 1.00 94.88 207 VAL A O 1
ATOM 1606 N N . ARG A 1 208 ? 13.878 -1.904 -4.928 1.00 95.00 208 ARG A N 1
ATOM 1607 C CA . ARG A 1 208 ? 13.772 -1.242 -3.629 1.00 95.00 208 ARG A CA 1
ATOM 1608 C C . ARG A 1 208 ? 12.345 -0.753 -3.360 1.00 95.00 208 ARG A C 1
ATOM 1610 O O . ARG A 1 208 ? 11.857 -0.968 -2.258 1.00 95.00 208 ARG A O 1
ATOM 1617 N N . GLN A 1 209 ? 11.648 -0.186 -4.350 1.00 95.19 209 GLN A N 1
ATOM 1618 C CA . GLN A 1 209 ? 10.243 0.214 -4.193 1.00 95.19 209 GLN A CA 1
ATOM 1619 C C . GLN A 1 209 ? 9.327 -0.975 -3.886 1.00 95.19 209 GLN A C 1
ATOM 1621 O O . GLN A 1 209 ? 8.535 -0.903 -2.950 1.00 95.19 209 GLN A O 1
ATOM 1626 N N . PHE A 1 210 ? 9.452 -2.091 -4.612 1.00 97.00 210 PHE A N 1
ATOM 1627 C CA . PHE A 1 210 ? 8.659 -3.290 -4.317 1.00 97.00 210 PHE A CA 1
ATOM 1628 C C . PHE A 1 210 ? 8.974 -3.869 -2.933 1.00 97.00 210 PHE A C 1
ATOM 1630 O O . PHE A 1 210 ? 8.061 -4.291 -2.225 1.00 97.00 210 PHE A O 1
ATOM 1637 N N . LEU A 1 211 ? 10.241 -3.836 -2.508 1.00 97.25 211 LEU A N 1
ATOM 1638 C CA . LEU A 1 211 ? 10.630 -4.218 -1.151 1.00 97.25 211 LEU A CA 1
ATOM 1639 C C . LEU A 1 211 ? 9.995 -3.290 -0.104 1.00 97.25 211 LEU A C 1
ATOM 1641 O O . LEU A 1 211 ? 9.481 -3.786 0.897 1.00 97.25 211 LEU A O 1
ATOM 1645 N N . THR A 1 212 ? 9.973 -1.972 -0.336 1.00 97.19 212 THR A N 1
ATOM 1646 C CA . THR A 1 212 ? 9.295 -0.994 0.533 1.00 97.19 212 THR A CA 1
ATOM 1647 C C . THR A 1 212 ? 7.797 -1.277 0.624 1.00 97.19 212 THR A C 1
ATOM 1649 O O . THR A 1 212 ? 7.268 -1.373 1.729 1.00 97.19 212 THR A O 1
ATOM 1652 N N . ILE A 1 213 ? 7.130 -1.489 -0.514 1.00 97.25 213 ILE A N 1
ATOM 1653 C CA . ILE A 1 213 ? 5.711 -1.866 -0.579 1.00 97.25 213 ILE A CA 1
ATOM 1654 C C . ILE A 1 213 ? 5.459 -3.146 0.226 1.00 97.25 213 ILE A C 1
ATOM 1656 O O . ILE A 1 213 ? 4.527 -3.206 1.027 1.00 97.25 213 ILE A O 1
ATOM 1660 N N . ALA A 1 214 ? 6.322 -4.152 0.085 1.00 97.62 214 ALA A N 1
ATOM 1661 C CA . ALA A 1 214 ? 6.195 -5.386 0.844 1.00 97.62 214 ALA A CA 1
ATOM 1662 C C . ALA A 1 214 ? 6.370 -5.170 2.356 1.00 97.62 214 ALA A C 1
ATOM 1664 O O . ALA A 1 214 ? 5.654 -5.793 3.139 1.00 97.62 214 ALA A O 1
ATOM 1665 N N . GLN A 1 215 ? 7.260 -4.268 2.789 1.00 97.69 215 GLN A N 1
ATOM 1666 C CA . GLN A 1 215 ? 7.364 -3.908 4.208 1.00 97.69 215 GLN A CA 1
ATOM 1667 C C . GLN A 1 215 ? 6.122 -3.152 4.706 1.00 97.69 215 GLN A C 1
ATOM 1669 O O . GLN A 1 215 ? 5.687 -3.392 5.834 1.00 97.69 215 GLN A O 1
ATOM 1674 N N . PHE A 1 216 ? 5.512 -2.292 3.880 1.00 97.12 216 PHE A N 1
ATOM 1675 C CA . PHE A 1 216 ? 4.265 -1.602 4.235 1.00 97.12 216 PHE A CA 1
ATOM 1676 C C . PHE A 1 216 ? 3.149 -2.603 4.506 1.00 97.12 216 PHE A C 1
ATOM 1678 O O . PHE A 1 216 ? 2.582 -2.592 5.597 1.00 97.12 216 PHE A O 1
ATOM 1685 N N . VAL A 1 217 ? 2.901 -3.504 3.554 1.00 96.06 217 VAL A N 1
ATOM 1686 C CA . VAL A 1 217 ? 1.847 -4.521 3.656 1.00 96.06 217 VAL A CA 1
ATOM 1687 C C . VAL A 1 217 ? 2.095 -5.451 4.846 1.00 96.06 217 VAL A C 1
ATOM 1689 O O . VAL A 1 217 ? 1.185 -5.742 5.614 1.00 96.06 217 VAL A O 1
ATOM 1692 N N . LYS A 1 218 ? 3.334 -5.907 5.058 1.00 96.38 218 LYS A N 1
ATOM 1693 C CA . LYS A 1 218 ? 3.622 -6.880 6.123 1.00 96.38 218 LYS A CA 1
ATOM 1694 C C . LYS A 1 218 ? 3.614 -6.284 7.528 1.00 96.38 218 LYS A C 1
ATOM 1696 O O . LYS A 1 218 ? 3.298 -6.996 8.485 1.00 96.38 218 LYS A O 1
ATOM 1701 N N . HIS A 1 219 ? 4.021 -5.025 7.687 1.00 97.44 219 HIS A N 1
ATOM 1702 C CA . HIS A 1 219 ? 4.376 -4.502 9.009 1.00 97.44 219 HIS A CA 1
ATOM 1703 C C . HIS A 1 219 ? 3.715 -3.179 9.387 1.00 97.44 219 HIS A C 1
ATOM 1705 O O . HIS A 1 219 ? 3.739 -2.832 10.565 1.00 97.44 219 HIS A O 1
ATOM 1711 N N . ILE A 1 220 ? 3.091 -2.462 8.450 1.00 97.06 220 ILE A N 1
ATOM 1712 C CA . ILE A 1 220 ? 2.498 -1.152 8.739 1.00 97.06 220 ILE A CA 1
ATOM 1713 C C . ILE A 1 220 ? 0.989 -1.165 8.520 1.00 97.06 220 ILE A C 1
ATOM 1715 O O . ILE A 1 220 ? 0.259 -0.846 9.461 1.00 97.06 220 ILE A O 1
ATOM 1719 N N . ASP A 1 221 ? 0.553 -1.545 7.320 1.00 96.06 221 ASP A N 1
ATOM 1720 C CA . ASP A 1 221 ? -0.841 -1.542 6.885 1.00 96.06 221 ASP A CA 1
ATOM 1721 C C . ASP A 1 221 ? -1.090 -2.627 5.822 1.00 96.06 221 ASP A C 1
ATOM 1723 O O . ASP A 1 221 ? -0.894 -2.420 4.624 1.00 96.06 221 ASP A O 1
ATOM 1727 N N . ALA A 1 222 ? -1.516 -3.795 6.292 1.00 96.06 222 ALA A N 1
ATOM 1728 C CA . ALA A 1 222 ? -1.855 -4.971 5.503 1.00 96.06 222 ALA A CA 1
ATOM 1729 C C . ALA A 1 222 ? -3.178 -4.829 4.747 1.00 96.06 222 ALA A C 1
ATOM 1731 O O . ALA A 1 222 ? -3.438 -5.607 3.836 1.00 96.06 222 ALA A O 1
ATOM 1732 N N . ASP A 1 223 ? -4.026 -3.864 5.106 1.00 93.75 223 ASP A N 1
ATOM 1733 C CA . ASP A 1 223 ? -5.290 -3.633 4.405 1.00 93.75 223 ASP A CA 1
ATOM 1734 C C . ASP A 1 223 ? -5.139 -2.667 3.222 1.00 93.75 223 ASP A C 1
ATOM 1736 O O . ASP A 1 223 ? -6.064 -2.550 2.417 1.00 93.75 223 ASP A O 1
ATOM 1740 N N . SER A 1 224 ? -3.984 -2.004 3.105 1.00 88.69 224 SER A N 1
ATOM 1741 C CA . SER A 1 224 ? -3.736 -0.972 2.104 1.00 88.69 224 SER A CA 1
ATOM 1742 C C . SER A 1 224 ? -3.649 -1.529 0.682 1.00 88.69 224 SER A C 1
ATOM 1744 O O . SER A 1 224 ? -2.906 -2.470 0.383 1.00 88.69 224 SER A O 1
ATOM 1746 N N . ASP A 1 225 ? -4.387 -0.874 -0.211 1.00 90.81 225 ASP A N 1
ATOM 1747 C CA . ASP A 1 225 ? -4.215 -0.972 -1.652 1.00 90.81 225 ASP A CA 1
ATOM 1748 C C . ASP A 1 225 ? -3.213 0.087 -2.114 1.00 90.81 225 ASP A C 1
ATOM 1750 O O . ASP A 1 225 ? -3.370 1.275 -1.820 1.00 90.81 225 ASP A O 1
ATOM 1754 N N . ILE A 1 226 ? -2.241 -0.322 -2.924 1.00 95.12 226 ILE A N 1
ATOM 1755 C CA . ILE A 1 226 ? -1.199 0.569 -3.434 1.00 95.12 226 ILE A CA 1
ATOM 1756 C C . ILE A 1 226 ? -1.318 0.646 -4.950 1.00 95.12 226 ILE A C 1
ATOM 1758 O O . ILE A 1 226 ? -1.362 -0.384 -5.617 1.00 95.12 226 ILE A O 1
ATOM 1762 N N . ARG A 1 227 ? -1.351 1.854 -5.520 1.00 96.12 227 ARG A N 1
ATOM 1763 C CA . ARG A 1 227 ? -1.237 2.022 -6.974 1.00 96.12 227 ARG A CA 1
ATOM 1764 C C . ARG A 1 227 ? 0.217 2.249 -7.344 1.00 96.12 227 ARG A C 1
ATOM 1766 O O . ARG A 1 227 ? 0.886 3.070 -6.727 1.00 96.12 227 ARG A O 1
ATOM 1773 N N . LEU A 1 228 ? 0.688 1.542 -8.362 1.00 97.19 228 LEU A N 1
ATOM 1774 C CA . LEU A 1 228 ? 2.001 1.749 -8.949 1.00 97.19 228 LEU A CA 1
ATOM 1775 C C . LEU A 1 228 ? 1.845 2.338 -10.348 1.00 97.19 228 LEU A C 1
ATOM 1777 O O . LEU A 1 228 ? 1.362 1.674 -11.262 1.00 97.19 228 LEU A O 1
ATOM 1781 N N . LEU A 1 229 ? 2.269 3.582 -10.502 1.00 97.00 229 LEU A N 1
ATOM 1782 C CA . LEU A 1 229 ? 2.227 4.339 -11.734 1.00 97.00 229 LEU A CA 1
ATOM 1783 C C . LEU A 1 229 ? 3.551 4.191 -12.468 1.00 97.00 229 LEU A C 1
ATOM 1785 O O . LEU A 1 229 ? 4.619 4.397 -11.889 1.00 97.00 229 LEU A O 1
ATOM 1789 N N . ILE A 1 230 ? 3.467 3.860 -13.751 1.00 96.75 230 ILE A N 1
ATOM 1790 C CA . ILE A 1 230 ? 4.639 3.712 -14.608 1.00 96.75 230 ILE A CA 1
ATOM 1791 C C . ILE A 1 230 ? 4.658 4.874 -15.591 1.00 96.75 230 ILE A C 1
ATOM 1793 O O . ILE A 1 230 ? 3.892 4.860 -16.555 1.00 96.75 230 ILE A O 1
ATOM 1797 N N . ALA A 1 231 ? 5.525 5.849 -15.343 1.00 95.19 231 ALA A N 1
ATOM 1798 C CA . ALA A 1 231 ? 5.787 6.954 -16.257 1.00 95.19 231 ALA A CA 1
ATOM 1799 C C . ALA A 1 231 ? 6.535 6.482 -17.510 1.00 95.19 231 ALA A C 1
ATOM 1801 O O . ALA A 1 231 ? 7.243 5.468 -17.474 1.00 95.19 231 ALA A O 1
ATOM 1802 N N . GLU A 1 232 ? 6.360 7.213 -18.613 1.00 92.62 232 GLU A N 1
ATOM 1803 C CA . GLU A 1 232 ? 6.936 6.900 -19.930 1.00 92.62 232 GLU A CA 1
ATOM 1804 C C . GLU A 1 232 ? 6.674 5.439 -20.356 1.00 92.62 232 GLU A C 1
ATOM 1806 O O . GLU A 1 232 ? 7.537 4.723 -20.874 1.00 92.62 232 GLU A O 1
ATOM 1811 N N . CYS A 1 233 ? 5.462 4.940 -20.090 1.00 94.19 233 CYS A N 1
ATOM 1812 C CA . CYS A 1 233 ? 5.126 3.541 -20.326 1.00 94.19 233 CYS A CA 1
ATOM 1813 C C . CYS A 1 233 ? 4.755 3.275 -21.792 1.00 94.19 233 CYS A C 1
ATOM 1815 O O . CYS A 1 233 ? 3.585 3.223 -22.161 1.00 94.19 233 CYS A O 1
ATOM 1817 N N . GLU A 1 234 ? 5.766 3.022 -22.621 1.00 92.38 234 GLU A N 1
ATOM 1818 C CA . GLU A 1 234 ? 5.589 2.853 -24.0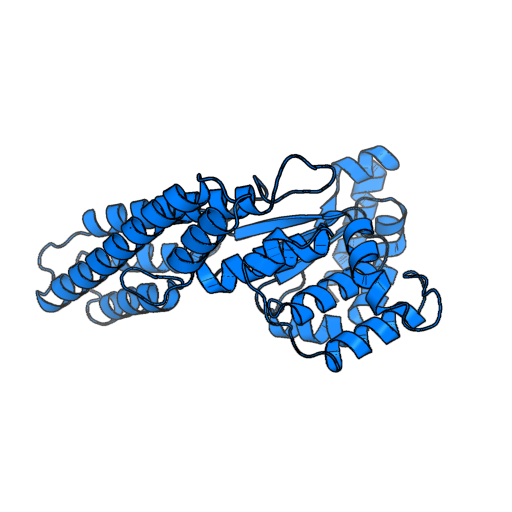73 1.00 92.38 234 GLU A CA 1
ATOM 1819 C C . GLU A 1 234 ? 5.422 1.399 -24.539 1.00 92.38 234 GLU A C 1
ATOM 1821 O O . GLU A 1 234 ? 5.079 1.147 -25.694 1.00 92.38 234 GLU A O 1
ATOM 1826 N N . ARG A 1 235 ? 5.689 0.414 -23.669 1.00 92.12 235 ARG A N 1
ATOM 1827 C CA . ARG A 1 235 ? 5.688 -1.016 -24.030 1.00 92.12 235 ARG A CA 1
ATOM 1828 C C . ARG A 1 235 ? 4.846 -1.872 -23.068 1.00 92.12 235 ARG A C 1
ATOM 1830 O O . ARG A 1 235 ? 5.006 -1.726 -21.856 1.00 92.12 235 ARG A O 1
ATOM 1837 N N . PRO A 1 236 ? 4.031 -2.830 -23.561 1.00 94.94 236 PRO A N 1
ATOM 1838 C CA . PRO A 1 236 ? 3.263 -3.744 -22.704 1.00 94.94 236 PRO A CA 1
ATOM 1839 C C . PRO A 1 236 ? 4.139 -4.587 -21.768 1.00 94.94 236 PRO A C 1
ATOM 1841 O O . PRO A 1 236 ? 3.762 -4.869 -20.633 1.00 94.94 236 PRO A O 1
ATOM 1844 N N . SER A 1 237 ? 5.341 -4.953 -22.218 1.00 94.75 237 SER A N 1
ATOM 1845 C CA . SER A 1 237 ? 6.333 -5.685 -21.423 1.00 94.75 237 SER A CA 1
ATOM 1846 C C . SER A 1 237 ? 6.762 -4.930 -20.166 1.00 94.75 237 SER A C 1
ATOM 1848 O O . SER A 1 237 ? 7.057 -5.570 -19.164 1.00 94.75 237 SER A O 1
ATOM 1850 N N . THR A 1 238 ? 6.735 -3.593 -20.170 1.00 95.56 238 THR A N 1
ATOM 1851 C CA . THR A 1 238 ? 6.991 -2.774 -18.977 1.00 95.56 238 THR A CA 1
ATOM 1852 C C . THR A 1 238 ? 5.939 -3.028 -17.897 1.00 95.56 238 THR A C 1
ATOM 1854 O O . THR A 1 238 ? 6.277 -3.202 -16.728 1.00 95.56 238 THR A O 1
ATOM 1857 N N . VAL A 1 239 ? 4.663 -3.109 -18.286 1.00 97.12 239 VAL A N 1
ATOM 1858 C CA . VAL A 1 239 ? 3.564 -3.409 -17.356 1.00 97.12 239 VAL A CA 1
ATOM 1859 C C . VAL A 1 239 ? 3.690 -4.835 -16.827 1.00 97.12 239 VAL A C 1
ATOM 1861 O O . VAL A 1 239 ? 3.568 -5.055 -15.624 1.00 97.12 239 VAL A O 1
ATOM 1864 N N . LEU A 1 240 ? 4.006 -5.804 -17.695 1.00 97.06 240 LEU A N 1
ATOM 1865 C CA . LEU A 1 240 ? 4.254 -7.178 -17.248 1.00 97.06 240 LEU A CA 1
ATOM 1866 C C . LEU A 1 240 ? 5.471 -7.298 -16.334 1.00 97.06 240 LEU A C 1
ATOM 1868 O O . LEU A 1 240 ? 5.422 -8.078 -15.391 1.00 97.06 240 LEU A O 1
ATOM 1872 N N . ALA A 1 241 ? 6.531 -6.528 -16.570 1.00 96.31 241 ALA A N 1
ATOM 1873 C CA . ALA A 1 241 ? 7.695 -6.487 -15.694 1.00 96.31 241 ALA A CA 1
ATOM 1874 C C . ALA A 1 241 ? 7.307 -6.036 -14.279 1.00 96.31 241 ALA A C 1
ATOM 1876 O O . ALA A 1 241 ? 7.710 -6.668 -13.306 1.00 96.31 241 ALA A O 1
ATOM 1877 N N . ALA A 1 242 ? 6.471 -5.000 -14.155 1.00 97.56 242 ALA A N 1
ATOM 1878 C CA . ALA A 1 242 ? 5.952 -4.563 -12.860 1.00 97.56 242 ALA A CA 1
ATOM 1879 C C . ALA A 1 242 ? 5.059 -5.622 -12.191 1.00 97.56 242 ALA A C 1
ATOM 1881 O O . ALA A 1 242 ? 5.201 -5.860 -10.995 1.00 97.56 242 ALA A O 1
ATOM 1882 N N . ILE A 1 243 ? 4.183 -6.293 -12.946 1.00 97.62 243 ILE A N 1
ATOM 1883 C CA . ILE A 1 243 ? 3.331 -7.379 -12.424 1.00 97.62 243 ILE A CA 1
ATOM 1884 C C . ILE A 1 243 ? 4.171 -8.568 -11.949 1.00 97.62 243 ILE A C 1
ATOM 1886 O O . ILE A 1 243 ? 3.927 -9.111 -10.872 1.00 97.62 243 ILE A O 1
ATOM 1890 N N . TYR A 1 244 ? 5.187 -8.948 -12.722 1.00 97.31 244 TYR A N 1
ATOM 1891 C CA . TYR A 1 244 ? 6.150 -9.971 -12.333 1.00 97.31 244 TYR A CA 1
ATOM 1892 C C . TYR A 1 244 ? 6.884 -9.591 -11.045 1.00 97.31 244 TYR A C 1
ATOM 1894 O O . TYR A 1 244 ? 6.927 -10.397 -10.122 1.00 97.31 244 TYR A O 1
ATOM 1902 N N . LEU A 1 245 ? 7.402 -8.365 -10.930 1.00 97.25 245 LEU A N 1
ATOM 1903 C CA . LEU A 1 245 ? 8.078 -7.918 -9.710 1.00 97.25 245 LEU A CA 1
ATOM 1904 C C . LEU A 1 245 ? 7.126 -7.865 -8.504 1.00 97.25 245 LEU A C 1
ATOM 1906 O O . LEU A 1 245 ? 7.510 -8.284 -7.413 1.00 97.25 245 LEU A O 1
ATOM 1910 N N . ALA A 1 246 ? 5.874 -7.432 -8.689 1.00 97.38 246 ALA A N 1
ATOM 1911 C CA . ALA A 1 246 ? 4.864 -7.464 -7.632 1.00 97.38 246 ALA A CA 1
ATOM 1912 C C . ALA A 1 246 ? 4.649 -8.893 -7.110 1.00 97.38 246 ALA A C 1
ATOM 1914 O O . ALA A 1 246 ? 4.668 -9.126 -5.901 1.00 97.38 246 ALA A O 1
ATOM 1915 N N . ARG A 1 247 ? 4.530 -9.866 -8.021 1.00 96.88 247 ARG A N 1
ATOM 1916 C CA . ARG A 1 247 ? 4.404 -11.289 -7.685 1.00 96.88 247 ARG A CA 1
ATOM 1917 C C . ARG A 1 247 ? 5.658 -11.836 -7.009 1.00 96.88 247 ARG A C 1
ATOM 1919 O O . ARG A 1 247 ? 5.556 -12.511 -5.986 1.00 96.88 247 ARG A O 1
ATOM 1926 N N . LEU A 1 248 ? 6.832 -11.508 -7.544 1.00 96.75 248 LEU A N 1
ATOM 1927 C CA . LEU A 1 248 ? 8.130 -11.938 -7.026 1.00 96.75 248 LEU A CA 1
ATOM 1928 C C . LEU A 1 248 ? 8.339 -11.506 -5.571 1.00 96.75 248 LEU A C 1
ATOM 1930 O O . LEU A 1 248 ? 8.963 -12.233 -4.807 1.00 96.75 248 LEU A O 1
ATOM 1934 N N . PHE A 1 249 ? 7.813 -10.349 -5.169 1.00 97.00 249 PHE A N 1
ATOM 1935 C CA . PHE A 1 249 ? 7.906 -9.860 -3.789 1.00 97.00 249 PHE A CA 1
ATOM 1936 C C . PHE A 1 249 ? 6.636 -10.096 -2.957 1.00 97.00 249 PHE A C 1
ATOM 1938 O O . PHE A 1 249 ? 6.565 -9.649 -1.811 1.00 97.00 249 PHE A O 1
ATOM 1945 N N . GLY A 1 250 ? 5.669 -10.848 -3.496 1.00 96.00 250 GLY A N 1
ATOM 1946 C CA . GLY A 1 250 ? 4.461 -11.281 -2.792 1.00 96.00 250 GLY A CA 1
ATOM 1947 C C . GLY A 1 250 ? 3.493 -10.145 -2.460 1.00 96.00 250 GLY A C 1
ATOM 1948 O O . GLY A 1 250 ? 2.902 -10.151 -1.385 1.00 96.00 250 GLY A O 1
ATOM 1949 N N . VAL A 1 251 ? 3.381 -9.151 -3.343 1.00 96.75 251 VAL A N 1
ATOM 1950 C CA . VAL A 1 251 ? 2.516 -7.967 -3.180 1.00 96.75 251 VAL A CA 1
ATOM 1951 C C . VAL A 1 251 ? 1.538 -7.778 -4.344 1.00 96.75 251 VAL A C 1
ATOM 1953 O O . VAL A 1 251 ? 0.910 -6.729 -4.464 1.00 96.75 251 VAL A O 1
ATOM 1956 N N . ASP A 1 252 ? 1.382 -8.781 -5.206 1.00 95.06 252 ASP A N 1
ATOM 1957 C CA . ASP A 1 252 ? 0.498 -8.758 -6.377 1.00 95.06 252 ASP A CA 1
ATOM 1958 C C . ASP A 1 252 ? -0.988 -8.588 -6.026 1.00 95.06 252 ASP A C 1
ATOM 1960 O O . ASP A 1 252 ? -1.725 -7.954 -6.779 1.00 95.06 252 ASP A O 1
ATOM 1964 N N . GLU A 1 253 ? -1.414 -9.042 -4.846 1.00 94.12 253 GLU A N 1
ATOM 1965 C CA . GLU A 1 253 ? -2.771 -8.794 -4.336 1.00 94.12 253 GLU A CA 1
ATOM 1966 C C . GLU A 1 253 ? -3.010 -7.336 -3.912 1.00 94.12 253 GLU A C 1
ATOM 1968 O O . GLU A 1 253 ? -4.159 -6.893 -3.876 1.00 94.12 253 GLU A O 1
ATOM 1973 N N . HIS A 1 254 ? -1.950 -6.571 -3.634 1.00 94.75 254 HIS A N 1
ATOM 1974 C CA . HIS A 1 254 ? -2.029 -5.203 -3.106 1.00 94.75 254 HIS A CA 1
ATOM 1975 C C . HIS A 1 254 ? -1.719 -4.139 -4.163 1.00 94.75 254 HIS A C 1
ATOM 1977 O O . HIS A 1 254 ? -2.292 -3.045 -4.123 1.00 94.75 254 HIS A O 1
ATOM 1983 N N . VAL A 1 255 ? -0.841 -4.455 -5.122 1.00 96.06 255 VAL A N 1
ATOM 1984 C CA . VAL A 1 255 ? -0.338 -3.505 -6.120 1.00 96.06 255 VAL A CA 1
ATOM 1985 C C . VAL A 1 255 ? -1.233 -3.460 -7.359 1.00 96.06 255 VAL A C 1
ATOM 1987 O O . VAL A 1 255 ? -1.356 -4.416 -8.116 1.00 96.06 255 VAL A O 1
ATOM 1990 N N . ASP A 1 256 ? -1.834 -2.299 -7.591 1.00 95.81 256 ASP A N 1
ATOM 1991 C CA . ASP A 1 256 ? -2.579 -1.939 -8.795 1.00 95.81 256 ASP A CA 1
ATOM 1992 C C . ASP A 1 256 ? -1.638 -1.237 -9.788 1.00 95.81 256 ASP A C 1
ATOM 1994 O O . ASP A 1 256 ? -1.280 -0.076 -9.594 1.00 95.81 256 ASP A O 1
ATOM 1998 N N . VAL A 1 257 ? -1.185 -1.950 -10.822 1.00 97.12 257 VAL A N 1
ATOM 1999 C CA . VAL A 1 257 ? -0.239 -1.416 -11.817 1.00 97.12 257 VAL A CA 1
ATOM 2000 C C . VAL A 1 257 ? -0.983 -0.589 -12.864 1.00 97.12 257 VAL A C 1
ATOM 2002 O O . VAL A 1 257 ? -1.836 -1.108 -13.581 1.00 97.12 257 VAL A O 1
ATOM 2005 N N . SER A 1 258 ? -0.610 0.684 -12.987 1.00 96.62 258 SER A N 1
ATOM 2006 C CA . SER A 1 258 ? -1.223 1.656 -13.889 1.00 96.62 258 SER A CA 1
ATOM 2007 C C . SER A 1 258 ? -0.187 2.220 -14.867 1.00 96.62 258 SER A C 1
ATOM 2009 O O . SER A 1 258 ? 0.659 3.019 -14.453 1.00 96.62 258 SER A O 1
ATOM 2011 N N . PRO A 1 259 ? -0.223 1.859 -16.164 1.00 96.38 259 PRO A N 1
ATOM 2012 C CA . PRO A 1 259 ? 0.591 2.542 -17.164 1.00 96.38 259 PRO A CA 1
ATOM 2013 C C . PRO A 1 259 ? 0.135 3.999 -17.322 1.00 96.38 259 PRO A C 1
ATOM 2015 O O . PRO A 1 259 ? -1.067 4.283 -17.307 1.00 96.38 259 PRO A O 1
ATOM 2018 N N . LEU A 1 260 ? 1.097 4.910 -17.483 1.00 95.25 260 LEU A N 1
ATOM 2019 C CA . LEU A 1 260 ? 0.861 6.315 -17.798 1.00 95.25 260 LEU A CA 1
ATOM 2020 C C . LEU A 1 260 ? 1.163 6.574 -19.279 1.00 95.25 260 LEU A C 1
ATOM 2022 O O . LEU A 1 260 ? 2.305 6.468 -19.726 1.00 95.25 260 LEU A O 1
ATOM 2026 N N . PHE A 1 261 ? 0.122 6.903 -20.043 1.00 93.12 261 PHE A N 1
ATOM 2027 C CA . PHE A 1 261 ? 0.231 7.285 -21.449 1.00 93.12 261 PHE A CA 1
ATOM 2028 C C . PHE A 1 261 ? 0.359 8.800 -21.567 1.00 93.12 261 PHE A C 1
ATOM 2030 O O . PHE A 1 261 ? -0.615 9.547 -21.452 1.00 93.12 261 PHE A O 1
ATOM 2037 N N . GLU A 1 262 ? 1.592 9.243 -21.766 1.00 89.25 262 GLU A N 1
ATOM 2038 C CA . GLU A 1 262 ? 1.956 10.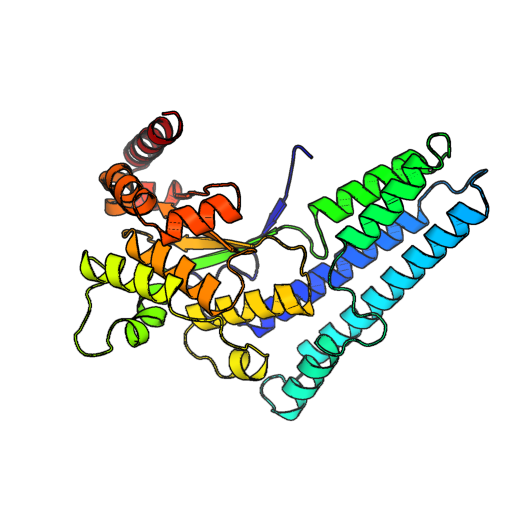662 -21.825 1.00 89.25 262 GLU A CA 1
ATOM 2039 C C . GLU A 1 262 ? 2.939 10.989 -22.957 1.00 89.25 262 GLU A C 1
ATOM 2041 O O . GLU A 1 262 ? 3.081 12.150 -23.334 1.00 89.25 262 GLU A O 1
ATOM 2046 N N . THR A 1 263 ? 3.580 9.974 -23.545 1.00 89.50 263 THR A N 1
ATOM 2047 C CA . THR A 1 263 ? 4.477 10.141 -24.691 1.00 89.50 263 THR A CA 1
ATOM 2048 C C . THR A 1 263 ? 3.717 9.973 -26.012 1.00 89.50 263 THR A C 1
ATOM 2050 O O . THR A 1 263 ? 2.696 9.273 -26.055 1.00 89.50 263 THR A O 1
ATOM 2053 N N . PRO A 1 264 ? 4.196 10.569 -27.122 1.00 87.88 264 PRO A N 1
ATOM 2054 C CA . PRO A 1 264 ? 3.552 10.402 -28.424 1.00 87.88 264 PRO A CA 1
ATOM 2055 C C . PRO A 1 264 ? 3.415 8.929 -28.856 1.00 87.88 264 PRO A C 1
ATOM 2057 O O . PRO A 1 264 ? 2.301 8.540 -29.207 1.00 87.88 264 PRO A O 1
ATOM 2060 N N . PRO A 1 265 ? 4.454 8.067 -28.743 1.00 86.31 265 PRO A N 1
ATOM 2061 C CA . PRO A 1 265 ? 4.321 6.648 -29.083 1.00 86.31 265 PRO A CA 1
ATOM 2062 C C . PRO A 1 265 ? 3.251 5.916 -28.264 1.00 86.31 265 PRO A C 1
ATOM 2064 O O . PRO A 1 265 ? 2.504 5.105 -28.814 1.00 86.31 265 PRO A O 1
ATOM 2067 N N . ALA A 1 266 ? 3.149 6.210 -26.962 1.00 87.06 266 ALA A N 1
ATOM 2068 C CA . ALA A 1 266 ? 2.157 5.588 -26.085 1.00 87.06 266 ALA A CA 1
ATOM 2069 C C . ALA A 1 266 ? 0.722 6.014 -26.437 1.00 87.06 266 ALA A C 1
ATOM 2071 O O . ALA A 1 266 ? -0.197 5.198 -26.391 1.00 87.06 266 ALA A O 1
ATOM 2072 N N . LEU A 1 267 ? 0.527 7.279 -26.818 1.00 86.81 267 LEU A N 1
ATOM 2073 C CA . LEU A 1 267 ? -0.784 7.818 -27.183 1.00 86.81 267 LEU A CA 1
ATOM 2074 C C . LEU A 1 267 ? -1.243 7.373 -28.574 1.00 86.81 267 LEU A C 1
ATOM 2076 O O . LEU A 1 267 ? -2.405 7.016 -28.747 1.00 86.81 267 LEU A O 1
ATOM 2080 N N . GLU A 1 268 ? -0.347 7.370 -29.560 1.00 86.62 268 GLU A N 1
ATOM 2081 C CA . GLU A 1 268 ? -0.663 6.953 -30.932 1.00 86.62 268 GLU A CA 1
ATOM 2082 C C . GLU A 1 268 ? -0.883 5.439 -31.038 1.00 86.62 268 GLU A C 1
ATOM 2084 O O . GLU A 1 268 ? -1.759 4.986 -31.773 1.00 86.62 268 GLU A O 1
ATOM 2089 N N . GLY A 1 269 ? -0.102 4.650 -30.293 1.00 87.00 269 GLY A N 1
ATOM 2090 C CA . GLY A 1 269 ? -0.144 3.187 -30.304 1.00 87.00 269 GLY A CA 1
ATOM 2091 C C . GLY A 1 269 ? -0.978 2.552 -29.190 1.00 87.00 269 GLY A C 1
ATOM 2092 O O . GLY A 1 269 ? -0.937 1.328 -29.045 1.00 87.00 269 GLY A O 1
ATOM 2093 N N . GLY A 1 270 ? -1.699 3.345 -28.392 1.00 88.25 270 GLY A N 1
ATOM 2094 C CA . GLY A 1 270 ? -2.316 2.880 -27.149 1.00 88.25 270 GLY A CA 1
ATOM 2095 C C . GLY A 1 270 ? -3.330 1.745 -27.328 1.00 88.25 270 GLY A C 1
ATOM 2096 O O . GLY A 1 270 ? -3.335 0.819 -26.528 1.00 88.25 270 GLY A O 1
ATOM 2097 N N . GLU A 1 271 ? -4.117 1.730 -28.407 1.00 88.50 271 GLU A N 1
ATOM 2098 C CA . GLU A 1 271 ? -5.038 0.617 -28.709 1.00 88.50 271 GLU A CA 1
ATOM 2099 C C . GLU A 1 271 ? -4.290 -0.712 -28.846 1.00 88.50 271 GLU A C 1
ATOM 2101 O O . GLU A 1 271 ? -4.516 -1.657 -28.090 1.00 88.50 271 GLU A O 1
ATOM 2106 N N . ARG A 1 272 ? -3.297 -0.746 -29.738 1.00 90.12 272 ARG A N 1
ATOM 2107 C CA . ARG A 1 272 ? -2.462 -1.929 -29.953 1.00 90.12 272 ARG A CA 1
ATOM 2108 C C . ARG A 1 272 ? -1.683 -2.315 -28.695 1.00 90.12 272 ARG A C 1
ATOM 2110 O O . ARG A 1 272 ? -1.469 -3.502 -28.453 1.00 90.12 272 ARG A O 1
ATOM 2117 N N . PHE A 1 273 ? -1.228 -1.336 -27.911 1.00 92.88 273 PHE A N 1
ATOM 2118 C CA . PHE A 1 273 ? -0.587 -1.589 -26.622 1.00 92.88 273 PHE A CA 1
ATOM 2119 C C . PHE A 1 273 ? -1.528 -2.383 -25.710 1.00 92.88 273 PHE A C 1
ATOM 2121 O O . PHE A 1 273 ? -1.110 -3.393 -25.138 1.00 92.88 273 PHE A O 1
ATOM 2128 N N . LEU A 1 274 ? -2.784 -1.946 -25.584 1.00 92.69 274 LEU A N 1
ATOM 2129 C CA . LEU A 1 274 ? -3.774 -2.572 -24.711 1.00 92.69 274 LEU A CA 1
ATOM 2130 C C . LEU A 1 274 ? -4.192 -3.945 -25.215 1.00 92.69 274 LEU A C 1
ATOM 2132 O O . LEU A 1 274 ? -4.207 -4.874 -24.416 1.00 92.69 274 LEU A O 1
ATOM 2136 N N . ASP A 1 275 ? -4.409 -4.116 -26.518 1.00 92.69 275 ASP A N 1
ATOM 2137 C CA . ASP A 1 275 ? -4.696 -5.427 -27.110 1.00 92.69 275 ASP A CA 1
ATOM 2138 C C . ASP A 1 275 ? -3.607 -6.447 -26.766 1.00 92.69 275 ASP A C 1
ATOM 2140 O O . ASP A 1 275 ? -3.873 -7.561 -26.297 1.00 92.69 275 ASP A O 1
ATOM 2144 N N . VAL A 1 276 ? -2.344 -6.049 -26.950 1.00 95.12 276 VAL A N 1
ATOM 2145 C CA . VAL A 1 276 ? -1.207 -6.900 -26.609 1.00 95.12 276 VAL A CA 1
ATOM 2146 C C . VAL A 1 276 ? -1.186 -7.161 -25.108 1.00 95.12 276 VAL A C 1
ATOM 2148 O O . VAL A 1 276 ? -1.086 -8.324 -24.726 1.00 95.12 276 VAL A O 1
ATOM 2151 N N . LEU A 1 277 ? -1.318 -6.142 -24.258 1.00 95.69 277 LEU A N 1
ATOM 2152 C CA . LEU A 1 277 ? -1.294 -6.299 -22.802 1.00 95.69 277 LEU A CA 1
ATOM 2153 C C . LEU A 1 277 ? -2.413 -7.223 -22.293 1.00 95.69 277 LEU A C 1
ATOM 2155 O O . LEU A 1 277 ? -2.154 -8.143 -21.518 1.00 95.69 277 LEU A O 1
ATOM 2159 N N . PHE A 1 278 ? -3.643 -7.026 -22.764 1.00 95.56 278 PHE A N 1
ATOM 2160 C CA . PHE A 1 278 ? -4.827 -7.777 -22.345 1.00 95.56 278 PHE A CA 1
ATOM 2161 C C . PHE A 1 278 ? -4.801 -9.224 -22.829 1.00 95.56 278 PHE A C 1
ATOM 2163 O O . PHE A 1 278 ? -5.386 -10.097 -22.186 1.00 95.56 278 PHE A O 1
ATOM 2170 N N . SER A 1 279 ? -4.076 -9.510 -23.913 1.00 96.00 279 SER A N 1
ATOM 2171 C CA . SER A 1 279 ? -3.842 -10.887 -24.352 1.00 96.00 279 SER A CA 1
ATOM 2172 C C . SER A 1 279 ? -2.880 -11.667 -23.442 1.00 96.00 279 SER A C 1
ATOM 2174 O O . SER A 1 279 ? -2.851 -12.897 -23.515 1.00 96.00 279 SER A O 1
ATOM 2176 N N . GLN A 1 280 ? -2.129 -11.002 -22.551 1.00 97.81 280 GLN A N 1
ATOM 2177 C CA . GLN A 1 280 ? -1.126 -11.671 -21.720 1.00 97.81 280 GLN A CA 1
ATOM 2178 C C . GLN A 1 280 ? -1.741 -12.393 -20.503 1.00 97.81 280 GLN A C 1
ATOM 2180 O O . GLN A 1 280 ? -2.458 -11.768 -19.713 1.00 97.81 280 GLN A O 1
ATOM 2185 N N . PRO A 1 281 ? -1.440 -13.690 -20.286 1.00 97.38 281 PRO A N 1
ATOM 2186 C CA . PRO A 1 281 ? -1.960 -14.462 -19.155 1.00 97.38 281 PRO A CA 1
ATOM 2187 C C . PRO A 1 281 ? -1.686 -13.849 -17.774 1.00 97.38 281 PRO A C 1
ATOM 2189 O O . PRO A 1 281 ? -2.624 -13.718 -16.983 1.00 97.38 281 PRO A O 1
ATOM 2192 N N . ALA A 1 282 ? -0.447 -13.421 -17.503 1.00 97.19 282 ALA A N 1
ATOM 2193 C CA . ALA A 1 282 ? -0.059 -12.836 -16.218 1.00 97.19 282 ALA A CA 1
ATOM 2194 C C . ALA A 1 282 ? -0.858 -11.560 -15.906 1.00 97.19 282 ALA A C 1
ATOM 2196 O O . ALA A 1 282 ? -1.383 -11.400 -14.804 1.00 97.19 282 ALA A O 1
ATOM 2197 N N . TYR A 1 283 ? -1.038 -10.690 -16.908 1.00 97.50 283 TYR A N 1
ATOM 2198 C CA . TYR A 1 283 ? -1.848 -9.478 -16.773 1.00 97.50 283 TYR A CA 1
ATOM 2199 C C . TYR A 1 283 ? -3.307 -9.809 -16.437 1.00 97.50 283 TYR A C 1
ATOM 2201 O O . TYR A 1 283 ? -3.873 -9.270 -15.486 1.00 97.50 283 TYR A O 1
ATOM 2209 N N . ARG A 1 284 ? -3.914 -10.756 -17.165 1.00 97.12 284 ARG A N 1
ATOM 2210 C CA . ARG A 1 284 ? -5.300 -11.186 -16.920 1.00 97.12 284 ARG A CA 1
ATOM 2211 C C . ARG A 1 284 ? -5.483 -11.771 -15.521 1.00 97.12 284 ARG A C 1
ATOM 2213 O O . ARG A 1 284 ? -6.526 -11.539 -14.913 1.00 97.12 284 ARG A O 1
ATOM 2220 N N . LYS A 1 285 ? -4.511 -12.538 -15.016 1.00 96.44 285 LYS A N 1
ATOM 2221 C CA . LYS A 1 285 ? -4.550 -13.104 -13.658 1.00 96.44 285 LYS A CA 1
ATOM 2222 C C . LYS A 1 285 ? -4.499 -11.995 -12.607 1.00 96.44 285 LYS A C 1
ATOM 2224 O O . LYS A 1 285 ? -5.368 -11.966 -11.739 1.00 96.44 285 LYS A O 1
ATOM 2229 N N . ALA A 1 286 ? -3.567 -11.050 -12.752 1.00 95.31 286 ALA A N 1
ATOM 2230 C CA . ALA A 1 286 ? -3.423 -9.914 -11.845 1.00 95.31 286 ALA A CA 1
ATOM 2231 C C . ALA A 1 286 ? -4.688 -9.036 -11.815 1.00 95.31 286 ALA A C 1
ATOM 2233 O O . ALA A 1 286 ? -5.229 -8.750 -10.750 1.00 95.31 286 ALA A O 1
ATOM 2234 N N . VAL A 1 287 ? -5.242 -8.687 -12.979 1.00 94.62 287 VAL A N 1
ATOM 2235 C CA . VAL A 1 287 ? -6.476 -7.886 -13.069 1.00 94.62 287 VAL A CA 1
ATOM 2236 C C . VAL A 1 287 ? -7.681 -8.615 -12.478 1.00 94.62 287 VAL A C 1
ATOM 2238 O O . VAL A 1 287 ? -8.470 -7.999 -11.768 1.00 94.62 287 VAL A O 1
ATOM 2241 N N . LYS A 1 288 ? -7.841 -9.922 -12.728 1.00 95.44 288 LYS A N 1
ATOM 2242 C CA . LYS A 1 288 ? -8.943 -10.709 -12.143 1.00 95.44 288 LYS A CA 1
ATOM 2243 C C . LYS A 1 288 ? -8.850 -10.791 -10.623 1.00 95.44 288 LYS A C 1
ATOM 2245 O O . LYS A 1 288 ? -9.872 -10.688 -9.959 1.00 95.44 288 LYS A O 1
ATOM 2250 N N . MET A 1 289 ? -7.640 -10.961 -10.096 1.00 94.06 289 MET A N 1
ATOM 2251 C CA . MET A 1 289 ? -7.372 -10.964 -8.658 1.00 94.06 289 MET A CA 1
ATOM 2252 C C . MET A 1 289 ? -7.737 -9.617 -8.019 1.00 94.06 289 MET A C 1
ATOM 2254 O O . MET A 1 289 ? -8.330 -9.588 -6.946 1.00 94.06 289 MET A O 1
ATOM 2258 N N . ARG A 1 290 ? -7.444 -8.502 -8.701 1.00 91.44 290 ARG A N 1
ATOM 2259 C CA . ARG A 1 290 ? -7.729 -7.141 -8.214 1.00 91.44 290 ARG A CA 1
ATOM 2260 C C . ARG A 1 290 ? -9.148 -6.646 -8.503 1.00 91.44 290 ARG A C 1
ATOM 2262 O O . ARG A 1 290 ? -9.607 -5.708 -7.859 1.00 91.44 290 ARG A O 1
ATOM 2269 N N . GLY A 1 291 ? -9.828 -7.230 -9.486 1.00 92.56 291 GLY A N 1
ATOM 2270 C CA . GLY A 1 291 ? -11.176 -6.846 -9.909 1.00 92.56 291 GLY A CA 1
ATOM 2271 C C . GLY A 1 291 ? -11.272 -5.497 -10.635 1.00 92.56 291 GLY A C 1
ATOM 2272 O O . GLY A 1 291 ? -12.377 -4.982 -10.787 1.00 92.56 291 GLY A O 1
ATOM 2273 N N . ARG A 1 292 ? -10.151 -4.903 -11.073 1.00 91.50 292 ARG A N 1
ATOM 2274 C CA . ARG A 1 292 ? -10.129 -3.609 -11.779 1.00 91.50 292 ARG A CA 1
ATOM 2275 C C . ARG A 1 292 ? -8.944 -3.473 -12.732 1.00 91.50 292 ARG A C 1
ATOM 2277 O O . ARG A 1 292 ? -7.912 -4.108 -12.531 1.00 91.50 292 ARG A O 1
ATOM 2284 N N . ILE A 1 293 ? -9.099 -2.603 -13.730 1.00 93.50 293 ILE A N 1
ATOM 2285 C CA . ILE A 1 293 ? -8.023 -2.109 -14.595 1.00 93.50 293 ILE A CA 1
ATOM 2286 C C . ILE A 1 293 ? -7.860 -0.615 -14.330 1.00 93.50 293 ILE A C 1
ATOM 2288 O O . ILE A 1 293 ? -8.850 0.115 -14.285 1.00 93.50 293 ILE A O 1
ATOM 2292 N N . SER A 1 294 ? -6.616 -0.172 -14.184 1.00 93.38 294 SER A N 1
ATOM 2293 C CA . SER A 1 294 ? -6.269 1.229 -13.969 1.00 93.38 294 SER A CA 1
ATOM 2294 C C . SER A 1 294 ? -5.311 1.673 -15.058 1.00 93.38 294 SER A C 1
ATOM 2296 O O . SER A 1 294 ? -4.263 1.059 -15.228 1.00 93.38 294 SER A O 1
ATOM 2298 N N . ILE A 1 295 ? -5.670 2.723 -15.792 1.00 92.81 295 ILE A N 1
ATOM 2299 C CA . ILE A 1 295 ? -4.815 3.369 -16.791 1.00 92.81 295 ILE A CA 1
ATOM 2300 C C . ILE A 1 295 ? -4.867 4.865 -16.566 1.00 92.81 295 ILE A C 1
ATOM 2302 O O . ILE A 1 295 ? -5.914 5.414 -16.220 1.00 92.81 295 ILE A O 1
ATOM 2306 N N . GLN A 1 296 ? -3.729 5.518 -16.765 1.00 92.88 296 GLN A N 1
ATOM 2307 C CA . GLN A 1 296 ? -3.610 6.953 -16.624 1.00 92.88 296 GLN A CA 1
ATOM 2308 C C . GLN A 1 296 ? -3.143 7.589 -17.927 1.00 92.88 296 GLN A C 1
ATOM 2310 O O . GLN A 1 296 ? -2.389 7.001 -18.698 1.00 92.88 296 GLN A O 1
ATOM 2315 N N . THR A 1 297 ? -3.572 8.825 -18.148 1.00 91.75 297 THR A N 1
ATOM 2316 C CA . THR A 1 297 ? -3.155 9.648 -19.281 1.00 91.75 297 THR A CA 1
ATOM 2317 C C . THR A 1 297 ? -2.577 10.966 -18.781 1.00 91.75 297 THR A C 1
ATOM 2319 O O . THR A 1 297 ? -3.190 11.624 -17.936 1.00 91.75 297 THR A O 1
ATOM 2322 N N . GLY A 1 298 ? -1.416 11.365 -19.298 1.00 89.81 298 GLY A N 1
ATOM 2323 C CA . GLY A 1 298 ? -0.723 12.592 -18.903 1.00 89.81 298 GLY A CA 1
ATOM 2324 C C . GLY A 1 298 ? -1.012 13.739 -19.866 1.00 89.81 298 GLY A C 1
ATOM 2325 O O . GLY A 1 298 ? -0.320 13.888 -20.865 1.00 89.81 298 GLY A O 1
ATOM 2326 N N . PHE A 1 299 ? -2.019 14.568 -19.577 1.00 88.12 299 PHE A N 1
ATOM 2327 C CA . PHE A 1 299 ? -2.422 15.663 -20.474 1.00 88.12 299 PHE A CA 1
ATOM 2328 C C . PHE A 1 299 ? -1.333 16.733 -20.656 1.00 88.12 299 PHE A C 1
ATOM 2330 O O . PHE A 1 299 ? -1.023 17.116 -21.782 1.00 88.12 299 PHE A O 1
ATOM 2337 N N . SER A 1 300 ? -0.732 17.198 -19.554 1.00 87.38 300 SER A N 1
ATOM 2338 C CA . SER A 1 300 ? 0.277 18.266 -19.588 1.00 87.38 300 SER A CA 1
ATOM 2339 C C . SER A 1 300 ? 1.529 17.846 -20.360 1.00 87.38 300 SER A C 1
ATOM 2341 O O . SER A 1 300 ? 1.988 18.584 -21.233 1.00 87.38 300 SER A O 1
ATOM 2343 N N . ASP A 1 301 ? 2.050 16.652 -20.070 1.00 86.00 301 ASP A N 1
ATOM 2344 C CA . ASP A 1 301 ? 3.254 16.128 -20.715 1.00 86.00 301 ASP A CA 1
ATOM 2345 C C . ASP A 1 301 ? 2.998 15.788 -22.185 1.00 86.00 301 ASP A C 1
ATOM 2347 O O . ASP A 1 301 ? 3.739 16.249 -23.053 1.00 86.00 301 ASP A O 1
ATOM 2351 N N . ALA A 1 302 ? 1.876 15.140 -22.508 1.00 84.38 302 ALA A N 1
ATOM 2352 C CA . ALA A 1 302 ? 1.466 14.926 -23.895 1.00 84.38 302 ALA A CA 1
ATOM 2353 C C . ALA A 1 302 ? 1.373 16.243 -24.678 1.00 84.38 302 ALA A C 1
ATOM 2355 O O . ALA A 1 302 ? 1.907 16.377 -25.782 1.00 84.38 302 ALA A O 1
ATOM 2356 N N . GLY A 1 303 ? 0.737 17.254 -24.085 1.00 85.62 303 GLY A N 1
ATOM 2357 C CA . GLY A 1 303 ? 0.585 18.566 -24.694 1.00 85.62 303 GLY A CA 1
ATOM 2358 C C . GLY A 1 303 ? 1.909 19.305 -24.899 1.00 85.62 303 GLY A C 1
ATOM 2359 O O . GLY A 1 303 ? 2.021 20.081 -25.849 1.00 85.62 303 GLY A O 1
ATOM 2360 N N . ARG A 1 304 ? 2.932 19.038 -24.077 1.00 90.12 304 ARG A N 1
ATOM 2361 C CA . ARG A 1 304 ? 4.296 19.549 -24.282 1.00 90.12 304 ARG A CA 1
ATOM 2362 C C . ARG A 1 304 ? 4.950 18.959 -25.536 1.00 90.12 304 ARG A C 1
ATOM 2364 O O . ARG A 1 304 ? 5.714 19.668 -26.187 1.00 90.12 304 ARG A O 1
ATOM 2371 N N . PHE A 1 305 ? 4.662 17.703 -25.877 1.00 86.69 305 PHE A N 1
ATOM 2372 C CA . PHE A 1 305 ? 5.261 17.034 -27.037 1.00 86.69 305 PHE A CA 1
ATOM 2373 C C . PHE A 1 305 ? 4.520 17.307 -28.350 1.00 86.69 305 PHE A C 1
ATOM 2375 O O . PHE A 1 305 ? 5.163 17.594 -29.356 1.00 86.69 30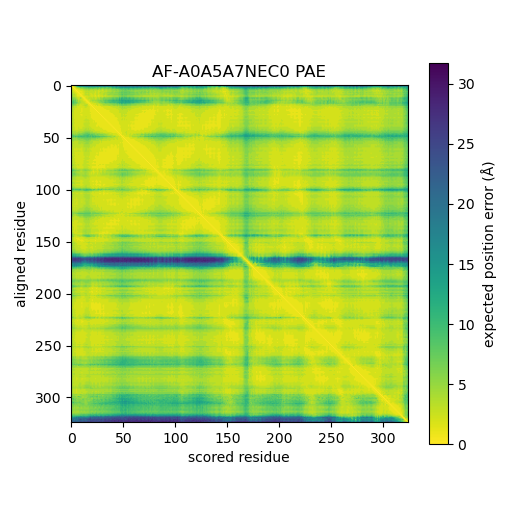5 PHE A O 1
ATOM 2382 N N . ILE A 1 306 ? 3.185 17.218 -28.351 1.00 88.12 306 ILE A N 1
ATOM 2383 C CA . ILE A 1 306 ? 2.369 17.258 -29.583 1.00 88.12 306 ILE A CA 1
ATOM 2384 C C . ILE A 1 306 ? 1.370 18.421 -29.637 1.00 88.12 306 ILE A C 1
ATOM 2386 O O . ILE A 1 306 ? 0.637 18.561 -30.614 1.00 88.12 306 ILE A O 1
ATOM 2390 N N . GLY A 1 307 ? 1.340 19.279 -28.616 1.00 90.62 307 GLY A N 1
ATOM 2391 C CA . GLY A 1 307 ? 0.350 20.345 -28.465 1.00 90.62 307 GLY A CA 1
ATOM 2392 C C . GLY A 1 307 ? -0.923 19.877 -27.748 1.00 90.62 307 GLY A C 1
ATOM 2393 O O . GLY A 1 307 ? -1.317 18.715 -27.823 1.00 90.62 307 GLY A O 1
ATOM 2394 N N . GLN A 1 308 ? -1.593 20.803 -27.054 1.00 90.75 308 GLN A N 1
ATOM 2395 C CA . GLN A 1 308 ? -2.730 20.479 -26.175 1.00 90.75 308 GLN A CA 1
ATOM 2396 C C . GLN A 1 308 ? -3.942 19.915 -26.932 1.00 90.75 308 GLN A C 1
ATOM 2398 O O . GLN A 1 308 ? -4.567 18.965 -26.472 1.00 90.75 308 GLN A O 1
ATOM 2403 N N . ILE A 1 309 ? -4.256 20.456 -28.115 1.00 92.00 309 ILE A N 1
ATOM 2404 C CA . ILE A 1 309 ? -5.400 19.988 -28.914 1.00 92.00 309 ILE A CA 1
ATOM 2405 C C . ILE A 1 309 ? -5.172 18.546 -29.415 1.00 92.00 309 ILE A C 1
ATOM 2407 O O . ILE A 1 309 ? -6.036 17.702 -29.168 1.00 92.00 309 ILE A O 1
ATOM 2411 N N . PRO A 1 310 ? -4.033 18.211 -30.063 1.00 88.44 310 PRO A N 1
ATOM 2412 C CA . PRO A 1 310 ? -3.731 16.824 -30.418 1.00 88.44 310 PRO A CA 1
ATOM 2413 C C . PRO A 1 310 ? -3.687 15.881 -29.213 1.00 88.44 310 PRO A C 1
ATOM 2415 O O . PRO A 1 310 ? -4.235 14.785 -29.295 1.00 88.44 310 PRO A O 1
ATOM 2418 N N . ALA A 1 311 ? -3.119 16.313 -28.081 1.00 88.56 311 ALA A N 1
ATOM 2419 C CA . ALA A 1 311 ? -3.087 15.518 -26.855 1.00 88.56 311 ALA A CA 1
ATOM 2420 C C . ALA A 1 311 ? -4.493 15.163 -26.343 1.00 88.56 311 ALA A C 1
ATOM 2422 O O . ALA A 1 311 ? -4.758 13.990 -26.080 1.00 88.56 311 ALA A O 1
ATOM 2423 N N . SER A 1 312 ? -5.415 16.134 -26.268 1.00 88.88 312 SER A N 1
ATOM 2424 C CA . SER A 1 312 ? -6.816 15.868 -25.905 1.00 88.88 312 SER A CA 1
ATOM 2425 C C . SER A 1 312 ? -7.452 14.832 -26.829 1.00 88.88 312 SER A C 1
ATOM 2427 O O . SER A 1 312 ? -8.058 13.880 -26.351 1.00 88.88 312 SER A O 1
ATOM 2429 N N . LEU A 1 313 ? -7.293 14.982 -28.148 1.00 88.81 313 LEU A N 1
ATOM 2430 C CA . LEU A 1 313 ? -7.899 14.068 -29.119 1.00 88.81 313 LEU A CA 1
ATOM 2431 C C . LEU A 1 313 ? -7.334 12.647 -29.016 1.00 88.81 313 LEU A C 1
ATOM 2433 O O . LEU A 1 313 ? -8.092 11.685 -29.128 1.00 88.81 313 LEU A O 1
ATOM 2437 N N . SER A 1 314 ? -6.027 12.500 -28.794 1.00 87.00 314 SER A N 1
ATOM 2438 C CA . SER A 1 314 ? -5.406 11.186 -28.608 1.00 87.00 314 SER A CA 1
ATOM 2439 C C . SER A 1 314 ? -5.876 10.510 -27.320 1.00 87.00 314 SER A C 1
ATOM 2441 O O . SER A 1 314 ? -6.187 9.324 -27.337 1.00 87.00 314 SER A O 1
ATOM 2443 N N . ILE A 1 315 ? -6.004 11.264 -26.224 1.00 87.56 315 ILE A N 1
ATOM 2444 C CA . ILE A 1 315 ? -6.541 10.751 -24.955 1.00 87.56 315 ILE A CA 1
ATOM 2445 C C . ILE A 1 315 ? -8.000 10.313 -25.117 1.00 87.56 315 ILE A C 1
ATOM 2447 O O . ILE A 1 315 ? -8.369 9.225 -24.677 1.00 87.56 315 ILE A O 1
ATOM 2451 N N . GLU A 1 316 ? -8.823 11.115 -25.793 1.00 86.75 316 GLU A N 1
ATOM 2452 C CA . GLU A 1 316 ? -10.220 10.769 -26.068 1.00 86.75 316 GLU A CA 1
ATOM 2453 C C . GLU A 1 316 ? -10.343 9.489 -26.902 1.00 86.75 316 GLU A C 1
ATOM 2455 O O . GLU A 1 316 ? -11.204 8.666 -26.619 1.00 86.75 316 GLU A O 1
ATOM 2460 N N . ARG A 1 317 ? -9.453 9.241 -27.872 1.00 84.25 317 ARG A N 1
ATOM 2461 C CA . ARG A 1 317 ? -9.459 7.992 -28.663 1.00 84.25 317 ARG A CA 1
ATOM 2462 C C . ARG A 1 317 ? -9.191 6.737 -27.839 1.00 84.25 317 ARG A C 1
ATOM 2464 O O . ARG A 1 317 ? -9.623 5.661 -28.240 1.00 84.25 317 ARG A O 1
ATOM 2471 N N . LEU A 1 318 ? -8.523 6.863 -26.694 1.00 80.12 318 LEU A N 1
ATOM 2472 C CA . LEU A 1 318 ? -8.308 5.733 -25.798 1.00 80.12 318 LEU A CA 1
ATOM 2473 C C . LEU A 1 318 ? -9.589 5.351 -25.050 1.00 80.12 318 LEU A C 1
ATOM 2475 O O . LEU A 1 318 ? -9.740 4.184 -24.716 1.00 80.12 318 LEU A O 1
ATOM 2479 N N . GLN A 1 319 ? -10.517 6.285 -24.798 1.00 73.25 319 GLN A N 1
ATOM 2480 C CA . GLN A 1 319 ? -11.707 6.065 -23.958 1.00 73.25 319 GLN A CA 1
ATOM 2481 C C . GLN A 1 319 ? -12.787 5.120 -24.552 1.00 73.25 319 GLN A C 1
ATOM 2483 O O . GLN A 1 319 ? -13.387 4.354 -23.792 1.00 73.25 319 GLN A O 1
ATOM 2488 N N . PRO A 1 320 ? -13.068 5.107 -25.871 1.00 59.44 320 PRO A N 1
ATOM 2489 C CA . PRO A 1 320 ? -14.015 4.171 -26.480 1.00 59.44 320 PRO A CA 1
ATOM 2490 C C . PRO A 1 320 ? -13.617 2.696 -26.364 1.00 59.44 320 PRO A C 1
ATOM 2492 O O . PRO A 1 320 ? -14.501 1.847 -26.289 1.00 59.44 320 PRO A O 1
ATOM 2495 N N . ILE A 1 321 ? -12.314 2.394 -26.293 1.00 59.56 321 ILE A N 1
ATOM 2496 C CA . ILE A 1 321 ? -11.771 1.024 -26.207 1.00 59.56 321 ILE A CA 1
ATOM 2497 C C . ILE A 1 321 ? -12.266 0.304 -24.935 1.00 59.56 321 ILE A C 1
ATOM 2499 O O . ILE A 1 321 ? -12.365 -0.915 -24.899 1.00 59.56 321 ILE A O 1
ATOM 2503 N N . TRP A 1 322 ? -12.651 1.057 -23.902 1.00 55.12 322 TRP A N 1
ATOM 2504 C CA . TRP A 1 322 ? -13.074 0.543 -22.594 1.00 55.12 322 TRP A CA 1
ATOM 2505 C C . TRP A 1 322 ? -14.552 0.152 -22.501 1.00 55.12 322 TRP A C 1
ATOM 2507 O O . TRP A 1 322 ? -14.973 -0.369 -21.470 1.00 55.12 322 TRP A O 1
ATOM 2517 N N . ARG A 1 323 ? -15.363 0.479 -23.517 1.00 47.31 323 ARG A N 1
ATOM 2518 C CA . ARG A 1 323 ? -16.829 0.311 -23.487 1.00 47.31 323 ARG A CA 1
ATOM 2519 C C . ARG A 1 323 ? -17.348 -0.875 -24.312 1.00 47.31 323 ARG A C 1
ATOM 2521 O O . ARG A 1 323 ? -18.564 -1.063 -24.342 1.00 47.31 323 ARG A O 1
ATOM 2528 N N . GLY A 1 324 ? -16.470 -1.621 -24.984 1.00 39.25 324 GLY A N 1
ATOM 2529 C CA . GLY A 1 324 ? -16.793 -2.851 -25.726 1.00 39.25 324 GLY A CA 1
ATOM 2530 C C . GLY A 1 324 ? -16.403 -4.097 -24.948 1.00 39.25 324 GLY A C 1
ATOM 2531 O O . GLY A 1 324 ? -17.148 -5.094 -25.058 1.00 39.25 324 GLY A O 1
#

Radius of gyration: 22.25 Å; Cα contacts (8 Å, |Δi|>4): 492; chains: 1; bounding box: 56×41×61 Å